Protein AF-W2TKU3-F1 (afdb_monomer)

InterPro domains:
  IPR009075 Acyl-CoA dehydrogenase/oxidase, C-terminal [PF00441] (130-278)
  IPR009100 Acyl-CoA dehydrogenase/oxidase, N-terminal and middle domain superfamily [SSF56645] (3-129)
  IPR013786 Acyl-CoA dehydrogenase/oxidase, N-terminal [PF02771] (9-114)
  IPR036250 Acyl-CoA dehydrogenase-like, C-terminal [SSF47203] (129-281)
  IPR037069 Acyl-CoA dehydrogenase/oxidase, N-terminal domain superfamily [G3DSA:1.10.540.10] (1-116)
  IPR052547 Mitochondrial Isobutyryl-CoA Dehydrogenase [PTHR43831] (128-282)

Nearest PDB structures (foldseek):
  1rx0-assembly1_C  TM=9.820E-01  e=9.006E-23  Homo sapiens
  8i4p-assembly1_A  TM=9.108E-01  e=3.163E-14  Thermobifida fusca YX
  7p9a-assembly1_A  TM=9.257E-01  e=3.963E-13  Geobacter metallireducens GS-15
  7p9x-assembly3_D  TM=9.216E-01  e=4.690E-13  Geobacter metallireducens GS-15
  7w0j-assembly1_D  TM=9.100E-01  e=6.853E-13  Thermobifida fusca YX

Secondary structure (DSSP, 8-state):
----HHHHHHHHHHHHHIIIIITTTHHHHHHHT---HHHHHHHHTTTTTSTTS-GGGT-----HHHHHHHHHHHHHH-HHHHHHHHHHHHHHHHHHHHS-HHHHHHHHHHHHTTSS--------TT--STHHHHHHHHHHHHHHHHHHHHHHHHHHHHHHHHHHHHH-EETTEEGGGSHHHHHHHHHHHHHHHHHHHHHHHHHHHHHTT-TTHHHHHHHHHHHHHHHHHHHHHHHHHHTGGGGGSTTSTHHHHHHHHHGGGTSSS-HHHHHHHHHHHHHTSSSTT--

Radius of gyration: 19.43 Å; Cα contacts (8 Å, |Δi|>4): 426; chains: 1; bounding box: 53×50×58 Å

Solvent-accessible surface area (backbone atoms only — not comparable to full-atom values): 14509 Å² total; per-residue (Å²): 133,81,73,56,72,68,50,49,50,48,32,50,53,29,34,55,46,11,61,67,71,30,37,81,43,36,64,56,30,65,74,66,71,51,78,64,55,73,59,47,27,59,38,12,78,73,41,61,26,17,37,64,19,59,52,95,38,56,21,58,58,40,53,51,51,47,48,27,43,31,30,21,25,27,8,50,14,28,40,63,62,31,51,50,47,48,45,25,29,48,42,49,32,53,38,59,73,71,42,53,69,73,51,26,66,70,45,37,43,41,31,14,37,41,76,39,84,59,75,77,92,75,96,59,100,81,77,90,54,81,65,48,61,61,47,55,59,52,36,38,57,46,18,36,38,51,21,19,26,22,49,10,31,23,50,46,26,47,53,50,35,56,55,46,26,68,68,42,68,58,96,94,37,40,46,56,78,36,70,68,53,48,52,50,52,50,54,38,51,48,43,52,51,54,30,51,50,42,34,50,51,23,22,52,30,51,69,66,66,40,93,57,20,62,51,38,16,33,50,19,25,43,52,15,24,56,40,22,48,52,30,22,51,51,25,23,58,73,49,47,79,54,18,71,36,82,92,31,66,40,43,52,48,41,61,50,42,58,50,51,46,50,49,76,57,29,43,68,53,28,51,50,52,43,53,53,55,52,72,75,44,97,59,89,78,89,116

Organism: Necator americanus (NCBI:txid51031)

Mean predicted aligned error: 3.54 Å

Structure (mmCIF, N/CA/C/O backbone):
data_AF-W2TKU3-F1
#
_entry.id   AF-W2TKU3-F1
#
loop_
_atom_site.group_PDB
_atom_site.id
_atom_site.type_symbol
_atom_site.label_atom_id
_atom_site.label_alt_id
_atom_site.label_comp_id
_atom_site.label_asym_id
_atom_site.label_entity_id
_atom_site.label_seq_id
_atom_site.pdbx_PDB_ins_code
_atom_site.Cartn_x
_atom_site.Cartn_y
_atom_site.Cartn_z
_atom_site.occupancy
_atom_site.B_iso_or_equiv
_atom_site.auth_seq_id
_atom_site.auth_comp_id
_atom_site.auth_asym_id
_atom_site.auth_atom_id
_atom_site.pdbx_PDB_model_num
ATOM 1 N N . MET A 1 1 ? -7.748 14.388 -7.872 1.00 50.78 1 MET A N 1
ATOM 2 C CA . MET A 1 1 ? -8.827 13.960 -6.947 1.00 50.78 1 MET A CA 1
ATOM 3 C C . MET A 1 1 ? -10.065 13.696 -7.780 1.00 50.78 1 MET A C 1
ATOM 5 O O . MET A 1 1 ? -10.350 14.494 -8.659 1.00 50.78 1 MET A O 1
ATOM 9 N N . GLY A 1 2 ? -10.739 12.577 -7.508 1.00 77.88 2 GLY A N 1
ATOM 10 C CA . GLY A 1 2 ? -11.376 11.748 -8.535 1.00 77.88 2 GLY A CA 1
ATOM 11 C C . GLY A 1 2 ? -10.355 10.722 -9.032 1.00 77.88 2 GLY A C 1
ATOM 12 O O . GLY A 1 2 ? -9.221 11.106 -9.312 1.00 77.88 2 GLY A O 1
ATOM 13 N N . LEU A 1 3 ? -10.705 9.437 -8.989 1.00 91.00 3 LEU A N 1
ATOM 14 C CA . LEU A 1 3 ? -10.011 8.403 -9.756 1.00 91.00 3 LEU A CA 1
ATOM 15 C C . LEU A 1 3 ? -10.793 8.252 -11.058 1.00 91.00 3 LEU A C 1
ATOM 17 O O . LEU A 1 3 ? -12.027 8.273 -11.013 1.00 91.00 3 LEU A O 1
ATOM 21 N N . ASP A 1 4 ? -10.087 8.113 -12.172 1.00 94.38 4 ASP A N 1
ATOM 22 C CA . ASP A 1 4 ? -10.720 7.826 -13.453 1.00 94.38 4 ASP A CA 1
ATOM 23 C C . ASP A 1 4 ? -11.387 6.442 -13.416 1.00 94.38 4 ASP A C 1
ATOM 25 O O . ASP A 1 4 ? -11.115 5.617 -12.535 1.00 94.38 4 ASP A O 1
ATOM 29 N N . ALA A 1 5 ? -12.351 6.221 -14.310 1.00 95.50 5 ALA A N 1
ATOM 30 C CA . ALA A 1 5 ? -13.230 5.053 -14.248 1.00 95.50 5 ALA A CA 1
ATOM 31 C C . ALA A 1 5 ? -12.457 3.723 -14.327 1.00 95.50 5 ALA A C 1
ATOM 33 O O . ALA A 1 5 ? -12.784 2.783 -13.603 1.00 95.50 5 ALA A O 1
ATOM 34 N N . ASP A 1 6 ? -11.409 3.682 -15.146 1.00 95.94 6 ASP A N 1
ATOM 35 C CA . ASP A 1 6 ? -10.464 2.571 -15.275 1.00 95.94 6 ASP A CA 1
ATOM 36 C C . ASP A 1 6 ? -9.703 2.309 -13.965 1.00 95.94 6 ASP A C 1
ATOM 38 O O . ASP A 1 6 ? -9.645 1.173 -13.484 1.00 95.94 6 ASP A O 1
ATOM 42 N N . VAL A 1 7 ? -9.215 3.364 -13.304 1.00 97.00 7 VAL A N 1
ATOM 43 C CA . VAL A 1 7 ? -8.522 3.236 -12.013 1.00 97.00 7 VAL A CA 1
ATOM 44 C C . VAL A 1 7 ? -9.476 2.739 -10.914 1.00 97.00 7 VAL A C 1
ATOM 46 O O . VAL A 1 7 ? -9.082 1.969 -10.035 1.00 97.00 7 VAL A O 1
ATOM 49 N N . VAL A 1 8 ? -10.749 3.145 -10.946 1.00 97.56 8 VAL A N 1
ATOM 50 C CA . VAL A 1 8 ? -11.779 2.635 -10.019 1.00 97.56 8 VAL A CA 1
ATOM 51 C C . VAL A 1 8 ? -12.073 1.154 -10.271 1.00 97.56 8 VAL A C 1
ATOM 53 O O . VAL A 1 8 ? -12.268 0.392 -9.320 1.00 97.56 8 VAL A O 1
ATOM 56 N N . GLU A 1 9 ? -12.096 0.724 -11.529 1.00 97.75 9 GLU A N 1
ATOM 57 C CA . GLU A 1 9 ? -12.352 -0.670 -11.884 1.00 97.75 9 GLU A CA 1
ATOM 58 C C . GLU A 1 9 ? -11.224 -1.587 -11.392 1.00 97.75 9 GLU A C 1
ATOM 60 O O . GLU A 1 9 ? -11.495 -2.585 -10.711 1.00 97.75 9 GLU A O 1
ATOM 65 N N . VAL A 1 10 ? -9.961 -1.197 -11.608 1.00 97.38 10 VAL A N 1
ATOM 66 C CA . VAL A 1 10 ? -8.817 -1.963 -11.089 1.00 97.38 10 VAL A CA 1
ATOM 67 C C . VAL A 1 10 ? -8.762 -1.943 -9.561 1.00 97.38 10 VAL A C 1
ATOM 69 O O . VAL A 1 10 ? -8.433 -2.956 -8.940 1.00 97.38 10 VAL A O 1
ATOM 72 N N . GLN A 1 11 ? -9.155 -0.827 -8.929 1.00 98.31 11 GLN A N 1
ATOM 73 C CA . GLN A 1 11 ? -9.283 -0.747 -7.474 1.00 98.31 11 GLN A CA 1
ATOM 74 C C . GLN A 1 11 ? -10.247 -1.815 -6.959 1.00 98.31 11 GLN A C 1
ATOM 76 O O . GLN A 1 11 ? -9.931 -2.549 -6.023 1.00 98.31 11 GLN A O 1
ATOM 81 N N . LYS A 1 12 ? -11.431 -1.913 -7.566 1.00 98.44 12 LYS A N 1
ATOM 82 C CA . LYS A 1 12 ? -12.442 -2.887 -7.159 1.00 98.44 12 LYS A CA 1
ATOM 83 C C . LYS A 1 12 ? -11.932 -4.316 -7.339 1.00 98.44 12 LYS A C 1
ATOM 85 O O . LYS A 1 12 ? -12.030 -5.108 -6.406 1.00 98.44 12 LYS A O 1
ATOM 90 N N . MET A 1 13 ? -11.326 -4.612 -8.488 1.00 98.56 13 MET A N 1
ATOM 91 C CA . MET A 1 13 ? -10.756 -5.928 -8.783 1.00 98.56 13 MET A CA 1
ATOM 92 C C . MET A 1 13 ? -9.696 -6.342 -7.752 1.00 98.56 13 MET A C 1
ATOM 94 O O . MET A 1 13 ? -9.760 -7.443 -7.201 1.00 98.56 13 MET A O 1
ATOM 98 N N . ALA A 1 14 ? -8.758 -5.445 -7.434 1.00 98.81 14 ALA A N 1
ATOM 99 C CA . ALA A 1 14 ? -7.722 -5.703 -6.439 1.00 98.81 14 ALA A CA 1
ATOM 100 C C . ALA A 1 14 ? -8.301 -5.854 -5.021 1.00 98.81 14 ALA A C 1
ATOM 102 O O . ALA A 1 14 ? -7.835 -6.703 -4.259 1.00 98.81 14 ALA A O 1
ATOM 103 N N . ASN A 1 15 ? -9.335 -5.082 -4.663 1.00 98.81 15 ASN A N 1
ATOM 104 C CA . ASN A 1 15 ? -10.009 -5.215 -3.368 1.00 98.81 15 ASN A CA 1
ATOM 105 C C . ASN A 1 15 ? -10.714 -6.568 -3.236 1.00 98.81 15 ASN A C 1
ATOM 107 O O . ASN A 1 15 ? -10.513 -7.261 -2.237 1.00 98.81 15 ASN A O 1
ATOM 111 N N . ASP A 1 16 ? -11.487 -6.963 -4.248 1.00 98.75 16 ASP A N 1
ATOM 112 C CA . ASP A 1 16 ? -12.212 -8.234 -4.263 1.00 98.75 16 ASP A CA 1
ATOM 113 C C . ASP A 1 16 ? -11.233 -9.414 -4.136 1.00 98.75 16 ASP A C 1
ATOM 115 O O . ASP A 1 16 ? -11.439 -10.312 -3.311 1.00 98.75 16 ASP A O 1
ATOM 119 N N . PHE A 1 17 ? -10.114 -9.370 -4.869 1.00 98.88 17 PHE A N 1
ATOM 120 C CA . PHE A 1 17 ? -9.041 -10.358 -4.749 1.00 98.88 17 PHE A CA 1
ATOM 121 C C . PHE A 1 17 ? -8.428 -10.377 -3.342 1.00 98.88 17 PHE A C 1
ATOM 123 O O . PHE A 1 17 ? -8.350 -11.433 -2.710 1.00 98.88 17 PHE A O 1
ATOM 130 N N . ALA A 1 18 ? -8.048 -9.216 -2.803 1.00 98.81 18 ALA A N 1
ATOM 131 C CA . ALA A 1 18 ? -7.434 -9.112 -1.482 1.00 98.81 18 ALA A CA 1
ATOM 132 C C . ALA A 1 18 ? -8.353 -9.650 -0.374 1.00 98.81 18 ALA A C 1
ATOM 134 O O . ALA A 1 18 ? -7.906 -10.373 0.519 1.00 98.81 18 ALA A O 1
ATOM 135 N N . ARG A 1 19 ? -9.650 -9.332 -0.437 1.00 98.62 19 ARG A N 1
ATOM 136 C CA . ARG A 1 19 ? -10.658 -9.779 0.535 1.00 98.62 19 ARG A CA 1
ATOM 137 C C . ARG A 1 19 ? -10.914 -11.279 0.469 1.00 98.62 19 ARG A C 1
ATOM 139 O O . ARG A 1 19 ? -11.154 -11.883 1.513 1.00 98.62 19 ARG A O 1
ATOM 146 N N . LYS A 1 20 ? -10.886 -11.862 -0.729 1.00 98.56 20 LYS A N 1
ATOM 147 C CA . LYS A 1 20 ? -11.229 -13.269 -0.951 1.00 98.56 20 LYS A CA 1
ATOM 148 C C . LYS A 1 20 ? -10.034 -14.207 -0.789 1.00 98.56 20 LYS A C 1
ATOM 150 O O . LYS A 1 20 ? -10.169 -15.250 -0.160 1.00 98.56 20 LYS A O 1
ATOM 155 N N . GLU A 1 21 ? -8.880 -13.838 -1.336 1.00 98.62 21 GLU A N 1
ATOM 156 C CA . GLU A 1 21 ? -7.743 -14.750 -1.498 1.00 98.62 21 GLU A CA 1
ATOM 157 C C . GLU A 1 21 ? -6.600 -14.471 -0.510 1.00 98.62 21 GLU A C 1
ATOM 159 O O . GLU A 1 21 ? -5.869 -15.392 -0.146 1.00 98.62 21 GLU A O 1
ATOM 164 N N . MET A 1 22 ? -6.453 -13.230 -0.026 1.00 98.75 22 MET A N 1
ATOM 165 C CA . MET A 1 22 ? -5.344 -12.844 0.862 1.00 98.75 22 MET A CA 1
ATOM 166 C C . MET A 1 22 ? -5.774 -12.730 2.329 1.00 98.75 22 MET A C 1
ATOM 168 O O . MET A 1 22 ? -5.232 -13.424 3.189 1.00 98.75 22 MET A O 1
ATOM 172 N N . TYR A 1 23 ? -6.776 -11.896 2.624 1.00 98.62 23 TYR A N 1
ATOM 173 C CA . TYR A 1 23 ? -7.206 -11.580 3.993 1.00 98.62 23 TYR A CA 1
ATOM 174 C C . TYR A 1 23 ? -7.528 -12.815 4.853 1.00 98.62 23 TYR A C 1
ATOM 176 O O . TYR A 1 23 ? -7.059 -12.872 5.992 1.00 98.62 23 TYR A O 1
ATOM 184 N N . PRO A 1 24 ? -8.259 -13.838 4.355 1.00 98.44 24 PRO A N 1
ATOM 185 C CA . PRO A 1 24 ? -8.582 -15.016 5.163 1.00 98.44 24 PRO A CA 1
ATOM 186 C C . PRO A 1 24 ? -7.356 -15.863 5.531 1.00 98.44 24 PRO A C 1
ATOM 188 O O . PRO A 1 24 ? -7.394 -16.605 6.510 1.00 98.44 24 PRO A O 1
ATOM 191 N N . ASN A 1 25 ? -6.272 -15.752 4.760 1.00 98.44 25 ASN A N 1
ATOM 192 C CA . ASN A 1 25 ? -5.072 -16.572 4.906 1.00 98.44 25 ASN A CA 1
ATOM 193 C C . ASN A 1 25 ? -3.914 -15.837 5.599 1.00 98.44 25 ASN A C 1
ATOM 195 O O . ASN A 1 25 ? -3.000 -16.487 6.104 1.00 98.44 25 ASN A O 1
ATOM 199 N N . MET A 1 26 ? -3.971 -14.502 5.673 1.00 98.56 26 MET A N 1
ATOM 200 C CA . MET A 1 26 ? -2.913 -13.627 6.189 1.00 98.56 26 MET A CA 1
ATOM 201 C C . MET A 1 26 ? -2.314 -14.102 7.528 1.00 98.56 26 MET A C 1
ATOM 203 O O . MET A 1 26 ? -1.094 -14.198 7.661 1.00 98.56 26 MET A O 1
ATOM 207 N N . ALA A 1 27 ? -3.160 -14.444 8.506 1.00 98.25 27 ALA A N 1
ATOM 208 C CA . ALA A 1 27 ? -2.709 -14.879 9.831 1.00 98.25 27 ALA A CA 1
ATOM 209 C C . ALA A 1 27 ? -2.024 -16.256 9.811 1.00 98.25 27 ALA A C 1
ATOM 211 O O . ALA A 1 27 ? -1.090 -16.502 10.578 1.00 98.25 27 ALA A O 1
ATOM 212 N N . LYS A 1 28 ? -2.479 -17.161 8.933 1.00 98.50 28 LYS A N 1
ATOM 213 C CA . LYS A 1 28 ? -1.856 -18.474 8.745 1.00 98.50 28 LYS A CA 1
ATOM 214 C C . LYS A 1 28 ? -0.480 -18.314 8.106 1.00 98.50 28 LYS A C 1
ATOM 216 O O . LYS A 1 28 ? 0.481 -18.887 8.606 1.00 98.50 28 LYS A O 1
ATOM 221 N N . TRP A 1 29 ? -0.384 -17.506 7.050 1.00 98.69 29 TRP A N 1
ATOM 222 C CA . TRP A 1 29 ? 0.879 -17.268 6.353 1.00 98.69 29 TRP A CA 1
ATOM 223 C C . TRP A 1 29 ? 1.938 -16.635 7.251 1.00 98.69 29 TRP A C 1
ATOM 225 O O . TRP A 1 29 ? 3.074 -17.088 7.238 1.00 98.69 29 TRP A O 1
ATOM 235 N N . ASP A 1 30 ? 1.554 -15.664 8.083 1.00 98.62 30 ASP A N 1
ATOM 236 C CA . ASP A 1 30 ? 2.440 -15.068 9.094 1.00 98.62 30 ASP A CA 1
ATOM 237 C C . ASP A 1 30 ? 2.959 -16.098 10.095 1.00 98.62 30 ASP A C 1
ATOM 239 O O . ASP A 1 30 ? 4.147 -16.140 10.392 1.00 98.62 30 ASP A O 1
ATOM 243 N N . LYS A 1 31 ? 2.066 -16.943 10.618 1.00 98.31 31 LYS A N 1
ATOM 244 C CA . LYS A 1 31 ? 2.418 -17.934 11.638 1.00 98.31 31 LYS A CA 1
ATOM 245 C C . LYS A 1 31 ? 3.326 -19.038 11.098 1.00 98.31 31 LYS A C 1
ATOM 247 O O . LYS A 1 31 ? 4.172 -19.536 11.834 1.00 98.31 31 LYS A O 1
ATOM 252 N N . GLU A 1 32 ? 3.082 -19.466 9.867 1.00 98.56 32 GLU A N 1
ATOM 253 C CA . GLU A 1 32 ? 3.789 -20.579 9.228 1.00 98.56 32 GLU A CA 1
ATOM 254 C C . GLU A 1 32 ? 4.980 -20.116 8.380 1.00 98.56 32 GLU A C 1
ATOM 256 O O . GLU A 1 32 ? 5.642 -20.956 7.778 1.00 98.56 32 GLU A O 1
ATOM 261 N N . GLU A 1 33 ? 5.224 -18.802 8.297 1.00 98.50 33 GLU A N 1
ATOM 262 C CA . GLU A 1 33 ? 6.199 -18.188 7.382 1.00 98.50 33 GLU A CA 1
ATOM 263 C C . GLU A 1 33 ? 6.015 -18.691 5.936 1.00 98.50 33 GLU A C 1
ATOM 265 O O . GLU A 1 33 ? 6.960 -18.908 5.176 1.00 98.50 33 GLU A O 1
ATOM 270 N N . HIS A 1 34 ? 4.755 -18.916 5.559 1.00 98.56 34 HIS A N 1
ATOM 271 C CA . HIS A 1 34 ? 4.398 -19.519 4.287 1.00 98.56 34 HIS A CA 1
ATOM 272 C C . HIS A 1 34 ? 4.458 -18.484 3.170 1.00 98.56 34 HIS A C 1
ATOM 274 O O . HIS A 1 34 ? 3.823 -17.432 3.245 1.00 98.56 34 HIS A O 1
ATOM 280 N N . PHE A 1 35 ? 5.166 -18.822 2.096 1.00 98.44 35 PHE A N 1
ATOM 281 C CA . PHE A 1 35 ? 5.272 -17.992 0.906 1.00 98.44 35 PHE A CA 1
ATOM 282 C C . PHE A 1 35 ? 4.193 -18.382 -0.128 1.00 98.44 35 PHE A C 1
ATOM 284 O O . PHE A 1 35 ? 4.306 -19.449 -0.739 1.00 98.44 35 PHE A O 1
ATOM 291 N N . PRO A 1 36 ? 3.138 -17.564 -0.332 1.00 98.38 36 PRO A N 1
ATOM 292 C CA . PRO A 1 36 ? 1.900 -17.989 -0.996 1.00 98.38 36 PRO A CA 1
ATOM 293 C C . PRO A 1 36 ? 1.978 -17.889 -2.531 1.00 98.38 36 PRO A C 1
ATOM 295 O O . PRO A 1 36 ? 1.309 -17.067 -3.162 1.00 98.38 36 PRO A O 1
ATOM 298 N N . VAL A 1 37 ? 2.833 -18.710 -3.148 1.00 98.31 37 VAL A N 1
ATOM 299 C CA . VAL A 1 37 ? 3.092 -18.696 -4.604 1.00 98.31 37 VAL A CA 1
ATOM 300 C C . VAL A 1 37 ? 1.832 -18.978 -5.427 1.00 98.31 37 VAL A C 1
ATOM 302 O O . VAL A 1 37 ? 1.622 -18.363 -6.469 1.00 98.31 37 VAL A O 1
ATOM 305 N N . ASP A 1 38 ? 0.973 -19.878 -4.960 1.00 98.12 38 ASP A N 1
ATOM 306 C CA . ASP A 1 38 ? -0.304 -20.214 -5.596 1.00 98.12 38 ASP A CA 1
ATOM 307 C C . ASP A 1 38 ? -1.262 -19.013 -5.649 1.00 98.12 38 ASP A C 1
ATOM 309 O O . ASP A 1 38 ? -1.924 -18.783 -6.662 1.00 98.12 38 ASP A O 1
ATOM 313 N N . VAL A 1 39 ? -1.312 -18.210 -4.583 1.00 98.62 39 VAL A N 1
ATOM 314 C CA . VAL A 1 39 ? -2.117 -16.983 -4.557 1.00 98.62 39 VAL A CA 1
ATOM 315 C C . VAL A 1 39 ? -1.506 -15.919 -5.456 1.00 98.62 39 VAL A C 1
ATOM 317 O O . VAL A 1 39 ? -2.237 -15.278 -6.205 1.00 98.62 39 VAL A O 1
ATOM 320 N N . MET A 1 40 ? -0.181 -15.761 -5.452 1.00 98.62 40 MET A N 1
ATOM 321 C CA . MET A 1 40 ? 0.481 -14.798 -6.339 1.00 98.62 40 MET A CA 1
ATOM 322 C C . MET A 1 40 ? 0.274 -15.140 -7.816 1.00 98.62 40 MET A C 1
ATOM 324 O O . MET A 1 40 ? -0.033 -14.246 -8.593 1.00 98.62 40 MET A O 1
ATOM 328 N N . ARG A 1 41 ? 0.307 -16.417 -8.211 1.00 98.56 41 ARG A N 1
ATOM 329 C CA . ARG A 1 41 ? -0.024 -16.828 -9.590 1.00 98.56 41 ARG A CA 1
ATOM 330 C C . ARG A 1 41 ? -1.444 -16.450 -9.997 1.00 98.56 41 ARG A C 1
ATOM 332 O O . ARG A 1 41 ? -1.636 -15.895 -11.072 1.00 98.56 41 ARG A O 1
ATOM 339 N N . ARG A 1 42 ? -2.421 -16.629 -9.102 1.00 98.50 42 ARG A N 1
ATOM 340 C CA . ARG A 1 42 ? -3.798 -16.151 -9.328 1.00 98.50 42 ARG A CA 1
ATOM 341 C C . ARG A 1 42 ? -3.893 -14.624 -9.393 1.00 98.50 42 ARG A C 1
ATOM 343 O O . ARG A 1 42 ? -4.727 -14.100 -10.117 1.00 98.50 42 ARG A O 1
ATOM 350 N N . ALA A 1 43 ? -3.029 -13.898 -8.684 1.00 98.25 43 ALA A N 1
ATOM 351 C CA . ALA A 1 43 ? -2.896 -12.452 -8.866 1.00 98.25 43 ALA A CA 1
ATOM 352 C C . ALA A 1 43 ? -2.286 -12.102 -10.241 1.00 98.25 43 ALA A C 1
ATOM 354 O O . ALA A 1 43 ? -2.680 -11.114 -10.855 1.00 98.25 43 ALA A O 1
ATOM 355 N N . GLY A 1 44 ? -1.363 -12.925 -10.748 1.00 97.88 44 GLY A N 1
ATOM 356 C CA . GLY A 1 44 ? -0.805 -12.826 -12.100 1.00 97.88 44 GLY A CA 1
ATOM 357 C C . GLY A 1 44 ? -1.857 -12.991 -13.199 1.00 97.88 44 GLY A C 1
ATOM 358 O O . GLY A 1 44 ? -1.837 -12.238 -14.166 1.00 97.88 44 GLY A O 1
ATOM 359 N N . GLU A 1 45 ? -2.840 -13.880 -13.014 1.00 97.19 45 GLU A N 1
ATOM 360 C CA . GLU A 1 45 ? -4.000 -14.026 -13.919 1.00 97.19 45 GLU A CA 1
ATOM 361 C C . GLU A 1 45 ? -4.845 -12.740 -14.030 1.00 97.19 45 GLU A C 1
ATOM 363 O O . GLU A 1 45 ? -5.543 -12.544 -15.022 1.00 97.19 45 GLU A O 1
ATOM 368 N N . LEU A 1 46 ? -4.762 -11.850 -13.032 1.00 97.56 46 LEU A N 1
ATOM 369 C CA . LEU A 1 46 ? -5.405 -10.530 -13.016 1.00 97.56 46 LEU A CA 1
ATOM 370 C C . LEU A 1 46 ? -4.480 -9.399 -13.505 1.00 97.56 46 LEU A C 1
ATOM 372 O O . LEU A 1 46 ? -4.860 -8.232 -13.451 1.00 97.56 46 LEU A O 1
ATOM 376 N N . GLY A 1 47 ? -3.258 -9.721 -13.942 1.00 97.25 47 GLY A N 1
ATOM 377 C CA . GLY A 1 47 ? -2.265 -8.748 -14.405 1.00 97.25 47 GLY A CA 1
ATOM 378 C C . GLY A 1 47 ? -1.388 -8.138 -13.303 1.00 97.25 47 GLY A C 1
ATOM 379 O O . GLY A 1 47 ? -0.632 -7.200 -13.552 1.00 97.25 47 GLY A O 1
ATOM 380 N N . PHE A 1 48 ? -1.428 -8.648 -12.068 1.00 98.44 48 PHE A N 1
ATOM 381 C CA . PHE A 1 48 ? -0.696 -8.032 -10.949 1.00 98.44 48 PHE A CA 1
ATOM 382 C C . PHE A 1 48 ? 0.792 -8.429 -10.850 1.00 98.44 48 PHE A C 1
ATOM 384 O O . PHE A 1 48 ? 1.479 -7.983 -9.928 1.00 98.44 48 PHE A O 1
ATOM 391 N N . GLY A 1 49 ? 1.314 -9.247 -11.774 1.00 97.69 49 GLY A N 1
ATOM 392 C CA . GLY A 1 49 ? 2.730 -9.657 -11.795 1.00 97.69 49 GLY A CA 1
ATOM 393 C C . GLY A 1 49 ? 3.670 -8.708 -12.538 1.00 97.69 49 GLY A C 1
ATOM 394 O O . GLY A 1 49 ? 4.848 -8.628 -12.204 1.00 97.69 49 GLY A O 1
ATOM 395 N N . ALA A 1 50 ? 3.158 -7.936 -13.497 1.00 97.88 50 ALA A N 1
ATOM 396 C CA . ALA A 1 50 ? 3.946 -6.978 -14.275 1.00 97.88 50 ALA A CA 1
ATOM 397 C C . ALA A 1 50 ? 3.110 -5.736 -14.629 1.00 97.88 50 ALA A C 1
ATOM 399 O O . ALA A 1 50 ? 2.951 -5.369 -15.794 1.00 97.88 50 ALA A O 1
ATOM 400 N N . ILE A 1 51 ? 2.573 -5.089 -13.592 1.00 98.31 51 ILE A N 1
ATOM 401 C CA . ILE A 1 51 ? 1.559 -4.025 -13.661 1.00 98.31 51 ILE A CA 1
ATOM 402 C C . ILE A 1 51 ? 1.977 -2.901 -14.617 1.00 98.31 51 ILE A C 1
ATOM 404 O O . ILE A 1 51 ? 1.214 -2.514 -15.492 1.00 98.31 51 ILE A O 1
ATOM 408 N N . TYR A 1 52 ? 3.196 -2.390 -14.455 1.00 97.06 52 TYR A N 1
ATOM 409 C CA . TYR A 1 52 ? 3.709 -1.220 -15.178 1.00 97.06 52 TYR A CA 1
ATOM 410 C C . TYR A 1 52 ? 4.887 -1.561 -16.107 1.00 97.06 52 TYR A C 1
ATOM 412 O O . TYR A 1 52 ? 5.703 -0.697 -16.427 1.00 97.06 52 TYR A O 1
ATOM 420 N N . CYS A 1 53 ? 5.011 -2.831 -16.508 1.00 97.81 53 CYS A N 1
ATOM 421 C CA . CYS A 1 53 ? 5.877 -3.225 -17.626 1.00 97.81 53 CYS A CA 1
ATOM 422 C C . CYS A 1 53 ? 5.119 -3.055 -18.949 1.00 97.81 53 CYS A C 1
ATOM 424 O O . CYS A 1 53 ? 3.888 -3.122 -18.968 1.00 97.81 53 CYS A O 1
ATOM 426 N N . LYS A 1 54 ? 5.845 -2.870 -20.051 1.00 96.44 54 LYS A N 1
ATOM 427 C CA . LYS A 1 54 ? 5.286 -2.740 -21.402 1.00 96.44 54 LYS A CA 1
ATOM 428 C C . LYS A 1 54 ? 4.542 -4.003 -21.836 1.00 96.44 54 LYS A C 1
ATOM 430 O O . LYS A 1 54 ? 4.904 -5.122 -21.467 1.00 96.44 54 LYS A O 1
ATOM 435 N N . GLU A 1 55 ? 3.529 -3.809 -22.674 1.00 97.00 55 GLU A N 1
ATOM 436 C CA . GLU A 1 55 ? 2.670 -4.890 -23.172 1.00 97.00 55 GLU A CA 1
ATOM 437 C C . GLU A 1 55 ? 3.403 -5.868 -24.101 1.00 97.00 55 GLU A C 1
ATOM 439 O O . GLU A 1 55 ? 3.044 -7.043 -24.140 1.00 97.00 55 GLU A O 1
ATOM 444 N N . ASP A 1 56 ? 4.468 -5.415 -24.779 1.00 94.69 56 ASP A N 1
ATOM 445 C CA . ASP A 1 56 ? 5.229 -6.163 -25.796 1.00 94.69 56 ASP A CA 1
ATOM 446 C C . ASP A 1 56 ? 5.605 -7.599 -25.373 1.00 94.69 56 ASP A C 1
ATOM 448 O O . ASP A 1 56 ? 5.684 -8.494 -26.213 1.00 94.69 56 ASP A O 1
ATOM 452 N N . TYR A 1 57 ? 5.822 -7.825 -24.071 1.00 93.56 57 TYR A N 1
ATOM 453 C CA . TYR A 1 57 ? 6.252 -9.109 -23.507 1.00 93.56 57 TYR A CA 1
ATOM 454 C C . TYR A 1 57 ? 5.371 -9.594 -22.343 1.00 93.56 57 TYR A C 1
ATOM 456 O O . TYR A 1 57 ? 5.827 -10.371 -21.504 1.00 93.56 57 TYR A O 1
ATOM 464 N N . GLY A 1 58 ? 4.112 -9.151 -22.277 1.00 91.56 58 GLY A N 1
ATOM 465 C CA . GLY A 1 58 ? 3.135 -9.610 -21.278 1.00 91.56 58 GLY A CA 1
ATOM 466 C C . GLY A 1 58 ? 3.007 -8.737 -20.026 1.00 91.56 58 GLY A C 1
ATOM 467 O O . GLY A 1 58 ? 2.355 -9.148 -19.068 1.00 91.56 58 GLY A O 1
ATOM 468 N N . GLY A 1 59 ? 3.605 -7.542 -20.010 1.00 95.69 59 GLY A N 1
ATOM 469 C CA . GLY A 1 59 ? 3.255 -6.511 -19.033 1.00 95.69 59 GLY A CA 1
ATOM 470 C C . GLY A 1 59 ? 1.850 -5.948 -19.268 1.00 95.69 59 GLY A C 1
ATOM 471 O O . GLY A 1 59 ? 1.235 -6.203 -20.300 1.00 95.69 59 GLY A O 1
ATOM 472 N N . CYS A 1 60 ? 1.330 -5.183 -18.307 1.00 96.88 60 CYS A N 1
ATOM 473 C CA . CYS A 1 60 ? -0.017 -4.602 -18.406 1.00 96.88 60 CYS A CA 1
ATOM 474 C C . CYS A 1 60 ? -0.040 -3.136 -18.864 1.00 96.88 60 CYS A C 1
ATOM 476 O O . CYS A 1 60 ? -1.122 -2.585 -19.032 1.00 96.88 60 CYS A O 1
ATOM 478 N N . GLY A 1 61 ? 1.116 -2.477 -19.003 1.00 96.50 61 GLY A N 1
ATOM 479 C CA . GLY A 1 61 ? 1.196 -1.083 -19.455 1.00 96.50 61 GLY A CA 1
ATOM 480 C C . GLY A 1 61 ? 0.505 -0.064 -18.540 1.00 96.50 61 GLY A C 1
ATOM 481 O O . GLY A 1 61 ? 0.284 1.073 -18.954 1.00 96.50 61 GLY A O 1
ATOM 482 N N . LEU A 1 62 ? 0.151 -0.442 -17.306 1.00 97.50 62 LEU A N 1
ATOM 483 C CA . LEU A 1 62 ? -0.603 0.417 -16.398 1.00 97.50 62 LEU A CA 1
ATOM 484 C C . LEU A 1 62 ? 0.291 1.481 -15.756 1.00 97.50 62 LEU A C 1
ATOM 486 O O . LEU A 1 62 ? 1.492 1.295 -15.558 1.00 97.50 62 LEU A O 1
ATOM 490 N N . SER A 1 63 ? -0.323 2.602 -15.385 1.00 97.62 63 SER A N 1
ATOM 491 C CA . SER A 1 63 ? 0.391 3.737 -14.798 1.00 97.62 63 SER A CA 1
ATOM 492 C C . SER A 1 63 ? 0.830 3.498 -13.345 1.00 97.62 63 SER A C 1
ATOM 494 O O . SER A 1 63 ? 0.389 2.562 -12.663 1.00 97.62 63 SER A O 1
ATOM 496 N N . ARG A 1 64 ? 1.671 4.387 -12.811 1.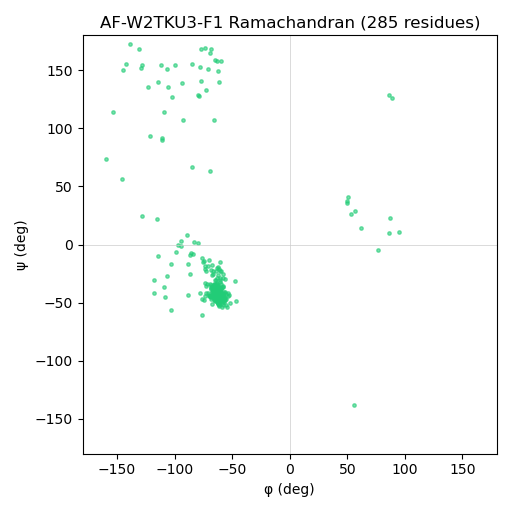00 97.75 64 ARG A N 1
ATOM 497 C CA . ARG A 1 64 ? 2.069 4.371 -11.395 1.00 97.75 64 ARG A CA 1
ATOM 498 C C . ARG A 1 64 ? 0.884 4.609 -10.468 1.00 97.75 64 ARG A C 1
ATOM 500 O O . ARG A 1 64 ? 0.844 4.006 -9.394 1.00 97.75 64 ARG A O 1
ATOM 507 N N . LEU A 1 65 ? -0.100 5.412 -10.881 1.00 98.00 65 LEU A N 1
ATOM 508 C CA . LEU A 1 65 ? -1.347 5.570 -10.124 1.00 98.00 65 LEU A CA 1
ATOM 509 C C . LEU A 1 65 ? -2.123 4.247 -10.018 1.00 98.00 65 LEU A C 1
ATOM 511 O O . LEU A 1 65 ? -2.576 3.899 -8.924 1.00 98.00 65 LEU A O 1
ATOM 515 N N . HIS A 1 66 ? -2.243 3.492 -11.116 1.00 98.50 66 HIS A N 1
ATOM 516 C CA . HIS A 1 66 ? -2.881 2.172 -11.101 1.00 98.50 66 HIS A CA 1
ATOM 517 C C . HIS A 1 66 ? -2.170 1.234 -10.122 1.00 98.50 66 HIS A C 1
ATOM 519 O O . HIS A 1 66 ? -2.814 0.634 -9.262 1.00 98.50 66 HIS A O 1
ATOM 525 N N . ALA A 1 67 ? -0.837 1.167 -10.195 1.00 98.56 67 ALA A N 1
ATOM 526 C CA . ALA A 1 67 ? -0.030 0.349 -9.294 1.00 98.56 67 ALA A CA 1
ATOM 527 C C . ALA A 1 67 ? -0.233 0.727 -7.818 1.00 98.56 67 ALA A C 1
ATOM 529 O O . ALA A 1 67 ? -0.494 -0.145 -6.990 1.00 98.56 67 ALA A O 1
ATOM 530 N N . ALA A 1 68 ? -0.180 2.020 -7.484 1.00 98.62 68 ALA A N 1
ATOM 531 C CA . ALA A 1 68 ? -0.414 2.501 -6.124 1.00 98.62 68 ALA A CA 1
ATOM 532 C C . ALA A 1 68 ? -1.804 2.110 -5.602 1.00 98.62 68 ALA A C 1
ATOM 534 O O . ALA A 1 68 ? -1.940 1.636 -4.474 1.00 98.62 68 ALA A O 1
ATOM 535 N N . VAL A 1 69 ? -2.839 2.245 -6.433 1.00 98.62 69 VAL A N 1
ATOM 536 C CA . VAL A 1 69 ? -4.205 1.854 -6.070 1.00 98.62 69 VAL A CA 1
ATOM 537 C C . VAL A 1 69 ? -4.322 0.339 -5.880 1.00 98.62 69 VAL A C 1
ATOM 539 O O . VAL A 1 69 ? -4.910 -0.085 -4.884 1.00 98.62 69 VAL A O 1
ATOM 542 N N . ILE A 1 70 ? -3.720 -0.472 -6.755 1.00 98.88 70 ILE A N 1
ATOM 543 C CA . ILE A 1 70 ? -3.668 -1.936 -6.609 1.00 98.88 70 ILE A CA 1
ATOM 544 C C . ILE A 1 70 ? -2.994 -2.311 -5.284 1.00 98.88 70 ILE A C 1
ATOM 546 O O . ILE A 1 70 ? -3.593 -3.028 -4.484 1.00 98.88 70 ILE A O 1
ATOM 550 N N . TYR A 1 71 ? -1.796 -1.791 -4.997 1.00 98.88 71 TYR A N 1
ATOM 551 C CA . TYR A 1 71 ? -1.068 -2.117 -3.765 1.00 98.88 71 TYR A CA 1
ATOM 552 C C . TYR A 1 71 ? -1.777 -1.630 -2.502 1.00 98.88 71 TYR A C 1
ATOM 554 O O . TYR A 1 71 ? -1.771 -2.339 -1.495 1.00 98.88 71 TYR A O 1
ATOM 562 N N . GLU A 1 72 ? -2.445 -0.473 -2.554 1.00 98.88 72 GLU A N 1
ATOM 563 C CA . GLU A 1 72 ? -3.317 -0.015 -1.470 1.00 98.88 72 GLU A CA 1
ATOM 564 C C . GLU A 1 72 ? -4.416 -1.050 -1.173 1.00 98.88 72 GLU A C 1
ATOM 566 O O . GLU A 1 72 ? -4.692 -1.332 -0.008 1.00 98.88 72 GLU A O 1
ATOM 571 N N . GLN A 1 73 ? -5.017 -1.666 -2.197 1.00 98.88 73 GLN A N 1
ATOM 572 C CA . GLN A 1 73 ? -6.045 -2.692 -1.992 1.00 98.88 73 GLN A CA 1
ATOM 573 C C . GLN A 1 73 ? -5.474 -4.059 -1.594 1.00 98.88 73 GLN A C 1
ATOM 575 O O . GLN A 1 73 ? -6.003 -4.686 -0.679 1.00 98.88 73 GLN A O 1
ATOM 580 N N . LEU A 1 74 ? -4.383 -4.523 -2.207 1.00 98.94 74 LEU A N 1
ATOM 581 C CA . LEU A 1 74 ? -3.751 -5.801 -1.847 1.00 98.94 74 LEU A CA 1
ATOM 582 C C . LEU A 1 74 ? -3.264 -5.805 -0.391 1.00 98.94 74 LEU A C 1
ATOM 584 O O . LEU A 1 74 ? -3.410 -6.805 0.317 1.00 98.94 74 LEU A O 1
ATOM 588 N N . ALA A 1 75 ? -2.764 -4.666 0.094 1.00 98.88 75 ALA A N 1
ATOM 589 C CA . ALA A 1 75 ? -2.303 -4.512 1.469 1.00 98.88 75 ALA A CA 1
ATOM 590 C C . ALA A 1 75 ? -3.436 -4.509 2.511 1.00 98.88 75 ALA A C 1
ATOM 592 O O . ALA A 1 75 ? -3.178 -4.797 3.6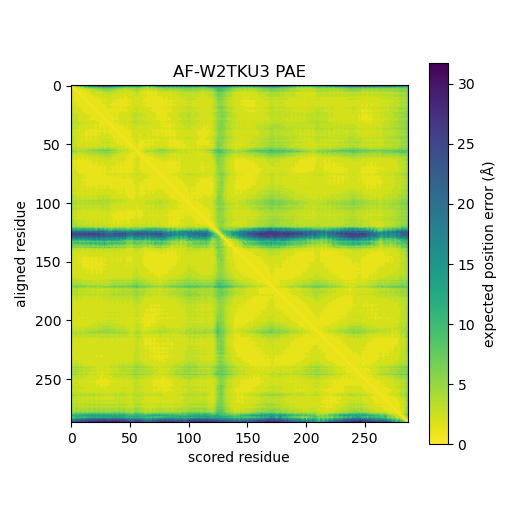79 1.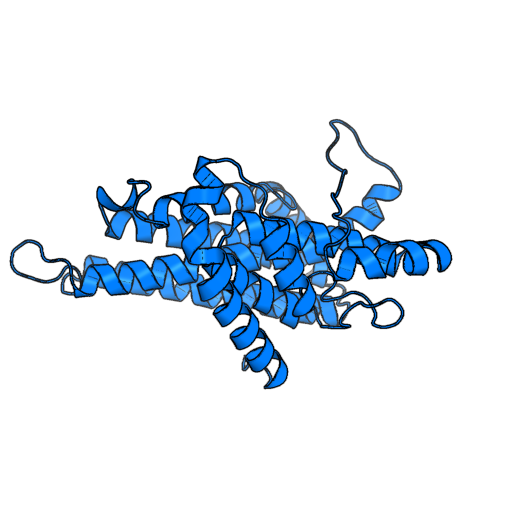00 98.88 75 ALA A O 1
ATOM 593 N N . ILE A 1 76 ? -4.695 -4.271 2.114 1.00 98.69 76 ILE A N 1
ATOM 594 C CA . ILE A 1 76 ? -5.858 -4.570 2.970 1.00 98.69 76 ILE A CA 1
ATOM 595 C C . ILE A 1 76 ? -5.934 -6.077 3.241 1.00 98.69 76 ILE A C 1
ATOM 597 O O . ILE A 1 76 ? -6.346 -6.481 4.324 1.00 98.69 76 ILE A O 1
ATOM 601 N N . GLY A 1 77 ? -5.543 -6.911 2.276 1.00 98.56 77 GLY A N 1
ATOM 602 C CA . GLY A 1 77 ? -5.524 -8.364 2.407 1.00 98.56 77 GLY A CA 1
ATOM 603 C C . GLY A 1 77 ? -4.348 -8.867 3.236 1.00 98.56 77 GLY A C 1
ATOM 604 O O . GLY A 1 77 ? -4.553 -9.489 4.272 1.00 98.56 77 GLY A O 1
ATOM 605 N N . CYS A 1 78 ? -3.125 -8.597 2.781 1.00 98.88 78 CYS A N 1
ATOM 606 C CA . CYS A 1 78 ? -1.889 -8.956 3.477 1.00 98.88 78 CYS A CA 1
ATOM 607 C C . CYS A 1 78 ? -0.775 -7.988 3.067 1.00 98.88 78 CYS A C 1
ATOM 609 O O . CYS A 1 78 ? -0.352 -7.985 1.909 1.00 98.88 78 CYS A O 1
ATOM 611 N N . VAL A 1 79 ? -0.290 -7.180 4.013 1.00 98.88 79 VAL A N 1
ATOM 612 C CA . VAL A 1 79 ? 0.749 -6.171 3.754 1.00 98.88 79 VAL A CA 1
ATOM 613 C C . VAL A 1 79 ? 2.049 -6.827 3.312 1.00 98.88 79 VAL A C 1
ATOM 615 O O . VAL A 1 79 ? 2.604 -6.425 2.296 1.00 98.88 79 VAL A O 1
ATOM 618 N N . SER A 1 80 ? 2.507 -7.853 4.035 1.00 98.81 80 SER A N 1
ATOM 619 C CA . SER A 1 80 ? 3.758 -8.554 3.723 1.00 98.81 80 SER A CA 1
ATOM 620 C C . SER A 1 80 ? 3.775 -9.115 2.292 1.00 98.81 80 SER A C 1
ATOM 622 O O . SER A 1 80 ? 4.702 -8.859 1.523 1.00 98.81 80 SER A O 1
ATOM 624 N N . THR A 1 81 ? 2.700 -9.796 1.878 1.00 98.81 81 THR A N 1
ATOM 625 C CA . THR A 1 81 ? 2.583 -10.337 0.515 1.00 98.81 81 THR A CA 1
ATOM 626 C C . THR A 1 81 ? 2.487 -9.229 -0.537 1.00 98.81 81 THR A C 1
ATOM 628 O O . THR A 1 81 ? 3.160 -9.313 -1.561 1.00 98.81 81 THR A O 1
ATOM 631 N N . ALA A 1 82 ? 1.709 -8.168 -0.288 1.00 98.81 82 ALA A N 1
ATOM 632 C CA . ALA A 1 82 ? 1.611 -7.029 -1.205 1.00 98.81 82 ALA A CA 1
ATOM 633 C C . ALA A 1 82 ? 2.961 -6.305 -1.381 1.00 98.81 82 ALA A C 1
ATOM 635 O O . ALA A 1 82 ? 3.338 -5.961 -2.502 1.00 98.81 82 ALA A O 1
ATOM 636 N N . ALA A 1 83 ? 3.723 -6.136 -0.296 1.00 98.62 83 ALA A N 1
ATOM 637 C CA . ALA A 1 83 ? 5.059 -5.548 -0.330 1.00 98.62 83 ALA A CA 1
ATOM 638 C C . ALA A 1 83 ? 6.035 -6.405 -1.153 1.00 98.62 83 ALA A C 1
ATOM 640 O O . ALA A 1 83 ? 6.770 -5.870 -1.984 1.00 98.62 83 ALA A O 1
ATOM 641 N N . TYR A 1 84 ? 5.997 -7.735 -1.002 1.00 98.81 84 TYR A N 1
ATOM 642 C CA . TYR A 1 84 ? 6.771 -8.631 -1.865 1.00 98.81 84 TYR A CA 1
ATOM 643 C C . TYR A 1 84 ? 6.378 -8.490 -3.345 1.00 98.81 84 TYR A C 1
ATOM 645 O O . TYR A 1 84 ? 7.252 -8.348 -4.200 1.00 98.81 84 TYR A O 1
ATOM 653 N N . MET A 1 85 ? 5.078 -8.472 -3.661 1.00 98.75 85 MET A N 1
ATOM 654 C CA . MET A 1 85 ? 4.604 -8.294 -5.041 1.00 98.75 85 MET A CA 1
ATOM 655 C C . MET A 1 85 ? 5.077 -6.961 -5.645 1.00 98.75 85 MET A C 1
ATOM 657 O O . MET A 1 85 ? 5.406 -6.913 -6.831 1.00 98.75 85 MET A O 1
ATOM 661 N N . SER A 1 86 ? 5.188 -5.903 -4.833 1.00 98.50 86 SER A N 1
ATOM 662 C CA . SER A 1 86 ? 5.805 -4.635 -5.244 1.00 98.50 86 SER A CA 1
ATOM 663 C C . SER A 1 86 ? 7.284 -4.789 -5.600 1.00 98.50 86 SER A C 1
ATOM 665 O O . SER A 1 86 ? 7.716 -4.278 -6.633 1.00 98.50 86 SER A O 1
ATOM 667 N N . ILE A 1 87 ? 8.063 -5.510 -4.788 1.00 98.25 87 ILE A N 1
ATOM 668 C CA . ILE A 1 87 ? 9.486 -5.777 -5.069 1.00 98.25 87 ILE A CA 1
ATOM 669 C C . ILE A 1 87 ? 9.635 -6.585 -6.362 1.00 98.25 87 ILE A C 1
ATOM 671 O O . ILE A 1 87 ? 10.464 -6.248 -7.209 1.00 98.25 87 ILE A O 1
ATOM 675 N N . HIS A 1 88 ? 8.801 -7.611 -6.540 1.00 98.62 88 HIS A N 1
ATOM 676 C CA . HIS A 1 88 ? 8.749 -8.401 -7.766 1.00 98.62 88 HIS A CA 1
ATOM 677 C C . HIS A 1 88 ? 8.506 -7.508 -8.994 1.00 98.62 88 HIS A C 1
ATOM 679 O O . HIS A 1 88 ? 9.285 -7.540 -9.946 1.00 98.62 88 HIS A O 1
ATOM 685 N N . ASN A 1 89 ? 7.466 -6.667 -8.953 1.00 98.50 89 ASN A N 1
ATOM 686 C CA . ASN A 1 89 ? 7.126 -5.763 -10.055 1.00 98.50 89 ASN A CA 1
ATOM 687 C C . ASN A 1 89 ? 8.228 -4.727 -10.316 1.00 98.50 89 ASN A C 1
ATOM 689 O O . ASN A 1 89 ? 8.460 -4.345 -11.461 1.00 98.50 89 ASN A O 1
ATOM 693 N N . MET A 1 90 ? 8.924 -4.258 -9.275 1.00 97.31 90 MET A N 1
ATOM 694 C CA . MET A 1 90 ? 10.085 -3.381 -9.439 1.00 97.31 90 MET A CA 1
ATOM 695 C C . MET A 1 90 ? 11.189 -4.094 -10.216 1.00 97.31 90 MET A C 1
ATOM 697 O O . MET A 1 90 ? 11.666 -3.546 -11.203 1.00 97.31 90 MET A O 1
ATOM 701 N N . ALA A 1 91 ? 11.553 -5.317 -9.830 1.00 96.88 91 ALA A N 1
ATOM 702 C CA . ALA A 1 91 ? 12.584 -6.085 -10.523 1.00 96.88 91 ALA A CA 1
ATOM 703 C C . ALA A 1 91 ? 12.202 -6.399 -11.983 1.00 96.88 91 ALA A C 1
ATOM 705 O O . ALA A 1 91 ? 13.036 -6.240 -12.877 1.00 96.88 91 ALA A O 1
ATOM 706 N N . ALA A 1 92 ? 10.942 -6.770 -12.240 1.00 97.81 92 ALA A N 1
ATOM 707 C CA . ALA A 1 92 ? 10.428 -6.968 -13.597 1.00 97.81 92 ALA A CA 1
ATOM 708 C C . ALA A 1 92 ? 10.538 -5.683 -14.435 1.00 97.81 92 ALA A C 1
ATOM 710 O O . ALA A 1 92 ? 11.052 -5.710 -15.550 1.00 97.81 92 ALA A O 1
ATOM 711 N N . TRP A 1 93 ? 10.159 -4.536 -13.869 1.00 97.50 93 TRP A N 1
ATOM 712 C CA . TRP A 1 93 ? 10.256 -3.247 -14.553 1.00 97.50 93 TRP A CA 1
ATOM 713 C C . TRP A 1 93 ? 11.689 -2.797 -14.821 1.00 97.50 93 TRP A C 1
ATOM 715 O O . TRP A 1 93 ? 11.949 -2.216 -15.874 1.00 97.50 93 TRP A O 1
ATOM 725 N N . MET A 1 94 ? 12.632 -3.069 -13.913 1.00 95.38 94 MET A N 1
ATOM 726 C CA . MET A 1 94 ? 14.045 -2.778 -14.172 1.00 95.38 94 MET A CA 1
ATOM 727 C C . MET A 1 94 ? 14.531 -3.553 -15.404 1.00 95.38 94 MET A C 1
ATOM 729 O O . MET A 1 94 ? 15.217 -3.003 -16.267 1.00 95.38 94 MET A O 1
ATOM 733 N N . LEU A 1 95 ? 14.132 -4.822 -15.517 1.00 95.62 95 LEU A N 1
ATOM 734 C CA . LEU A 1 95 ? 14.464 -5.649 -16.669 1.00 95.62 95 LEU A CA 1
ATO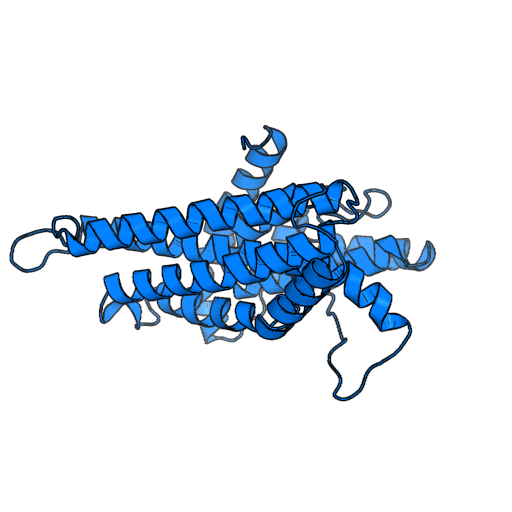M 735 C C . LEU A 1 95 ? 13.774 -5.167 -17.950 1.00 95.62 95 LEU A C 1
ATOM 737 O O . LEU A 1 95 ? 14.403 -5.135 -19.004 1.00 95.62 95 LEU A O 1
ATOM 741 N N . ASP A 1 96 ? 12.512 -4.759 -17.866 1.00 96.88 96 ASP A N 1
ATOM 742 C CA . ASP A 1 96 ? 11.774 -4.215 -19.006 1.00 96.88 96 ASP A CA 1
ATOM 743 C C . ASP A 1 96 ? 12.382 -2.892 -19.512 1.00 96.88 96 ASP A C 1
ATOM 745 O O . ASP A 1 96 ? 12.560 -2.673 -20.714 1.00 96.88 96 ASP A O 1
ATOM 749 N N . THR A 1 97 ? 12.801 -2.036 -18.581 1.00 94.75 97 THR A N 1
ATOM 750 C CA . THR A 1 97 ? 13.334 -0.702 -18.881 1.00 94.75 97 THR A CA 1
ATOM 751 C C . THR A 1 97 ? 14.745 -0.759 -19.462 1.00 94.75 97 THR A C 1
ATOM 753 O O . THR A 1 97 ? 15.005 -0.129 -20.488 1.00 94.75 97 THR A O 1
ATOM 756 N N . TRP A 1 98 ? 15.653 -1.522 -18.843 1.00 94.56 98 TRP A N 1
ATOM 757 C CA . TRP A 1 98 ? 17.083 -1.510 -19.195 1.00 94.56 98 TRP A CA 1
ATOM 758 C C . TRP A 1 98 ? 17.613 -2.818 -19.782 1.00 94.56 98 TRP A C 1
ATOM 760 O O . TRP A 1 98 ? 18.738 -2.852 -20.283 1.00 94.56 98 TRP A O 1
ATOM 770 N N . GLY A 1 99 ? 16.840 -3.902 -19.740 1.00 94.75 99 GLY A N 1
ATOM 771 C CA . GLY A 1 99 ? 17.238 -5.173 -20.337 1.00 94.75 99 GLY A CA 1
ATOM 772 C C . GLY A 1 99 ? 17.400 -5.076 -21.855 1.00 94.75 99 GLY A C 1
ATOM 773 O O . GLY A 1 99 ? 16.829 -4.211 -22.523 1.00 94.75 99 GLY A O 1
ATOM 774 N N . SER A 1 100 ? 18.173 -5.993 -22.433 1.00 97.12 100 SER A N 1
ATOM 775 C CA . SER A 1 100 ? 18.144 -6.204 -23.880 1.00 97.12 100 SER A CA 1
ATOM 776 C C . SER A 1 100 ? 16.813 -6.835 -24.301 1.00 97.12 100 SER A C 1
ATOM 778 O O . SER A 1 100 ? 16.079 -7.383 -23.480 1.00 97.12 100 SER A O 1
ATOM 780 N N . GLU A 1 101 ? 16.508 -6.797 -25.596 1.00 97.19 101 GLU A N 1
ATOM 781 C CA . GLU A 1 101 ? 15.311 -7.439 -26.154 1.00 97.19 101 GLU A CA 1
ATOM 782 C C . GLU A 1 101 ? 15.244 -8.931 -25.803 1.00 97.19 101 GLU A C 1
ATOM 784 O O . GLU A 1 101 ? 14.254 -9.388 -25.242 1.00 97.19 101 GLU A O 1
ATOM 789 N N . ALA A 1 102 ? 16.356 -9.650 -25.984 1.00 97.81 102 ALA A N 1
ATOM 790 C CA . ALA A 1 102 ? 16.466 -11.062 -25.625 1.00 97.81 102 ALA A CA 1
ATOM 791 C C . ALA A 1 102 ? 16.235 -11.332 -24.124 1.00 97.81 102 ALA A C 1
ATOM 793 O O . ALA A 1 102 ? 15.729 -12.390 -23.755 1.00 97.81 102 ALA A O 1
ATOM 794 N N . LEU A 1 103 ? 16.613 -10.397 -23.240 1.00 97.38 103 LEU A N 1
ATOM 795 C CA . LEU A 1 103 ? 16.331 -10.524 -21.809 1.00 97.38 103 LEU A CA 1
ATOM 796 C C . LEU A 1 103 ? 14.847 -10.297 -21.508 1.00 97.38 103 LEU A C 1
ATOM 798 O O . LEU A 1 103 ? 14.281 -11.051 -20.718 1.00 97.38 103 LEU A O 1
ATOM 802 N N . ARG A 1 104 ? 14.214 -9.305 -22.144 1.00 98.00 104 ARG A N 1
ATOM 803 C CA . ARG A 1 104 ? 12.777 -9.051 -21.984 1.00 98.00 104 ARG A CA 1
ATOM 804 C C . ARG A 1 104 ? 11.936 -10.234 -22.443 1.00 98.00 104 ARG A C 1
ATOM 806 O O . ARG A 1 104 ? 11.147 -10.745 -21.652 1.00 98.00 104 ARG A O 1
ATOM 813 N N . GLU A 1 105 ? 12.176 -10.707 -23.664 1.00 97.62 105 GLU A N 1
ATOM 814 C CA . GLU A 1 105 ? 11.454 -11.833 -24.268 1.00 97.62 105 GLU A CA 1
ATOM 815 C C . GLU A 1 105 ? 11.539 -13.090 -23.397 1.00 97.62 105 GLU A C 1
ATOM 817 O O . GLU A 1 105 ? 10.550 -13.787 -23.182 1.00 97.62 105 GLU A O 1
ATOM 822 N N . LYS A 1 106 ? 12.717 -13.350 -22.824 1.00 97.94 106 LYS A N 1
ATOM 823 C CA . LYS A 1 106 ? 12.946 -14.528 -21.987 1.00 97.94 106 LYS A CA 1
ATOM 824 C C . LYS A 1 106 ? 12.286 -14.448 -20.608 1.00 97.94 106 LYS A C 1
ATOM 826 O O . LYS A 1 106 ? 11.915 -15.484 -20.057 1.00 97.94 106 LYS A O 1
ATOM 831 N N . HIS A 1 107 ? 12.231 -13.266 -19.997 1.00 98.25 107 HIS A N 1
ATOM 832 C CA . HIS A 1 107 ? 11.985 -13.153 -18.557 1.00 98.25 107 HIS A CA 1
ATOM 833 C C . HIS A 1 107 ? 10.704 -12.411 -18.179 1.00 98.25 107 HIS A C 1
ATOM 835 O O . HIS A 1 107 ? 10.131 -12.759 -17.152 1.00 98.25 107 HIS A O 1
ATOM 841 N N . ILE A 1 108 ? 10.224 -11.440 -18.962 1.00 98.31 108 ILE A N 1
ATOM 842 C CA . ILE A 1 108 ? 8.991 -10.713 -18.614 1.00 98.31 108 ILE A CA 1
ATOM 843 C C . ILE A 1 108 ? 7.759 -11.632 -18.628 1.00 98.31 108 ILE A C 1
ATOM 845 O O . ILE A 1 108 ? 7.042 -11.609 -17.628 1.00 98.31 108 ILE A O 1
ATOM 849 N N . PRO A 1 109 ? 7.533 -12.511 -19.630 1.00 98.38 109 PRO A N 1
ATOM 850 C CA . PRO A 1 109 ? 6.341 -13.364 -19.639 1.00 98.38 109 PRO A CA 1
ATOM 851 C C . PRO A 1 109 ? 6.183 -14.268 -18.395 1.00 98.38 109 PRO A C 1
ATOM 853 O O . PRO A 1 109 ? 5.109 -14.258 -17.785 1.00 98.38 109 PRO A O 1
ATOM 856 N N . PRO A 1 110 ? 7.214 -15.016 -17.939 1.00 98.31 110 PRO A N 1
ATOM 857 C CA . PRO A 1 110 ? 7.075 -15.832 -16.733 1.00 98.31 110 PRO A CA 1
ATOM 858 C C . PRO A 1 110 ? 7.063 -15.007 -15.436 1.00 98.31 110 PRO A C 1
ATOM 860 O O . PRO A 1 110 ? 6.571 -15.493 -14.419 1.00 98.31 110 PRO A O 1
ATOM 863 N N . LEU A 1 111 ? 7.585 -13.773 -15.431 1.00 98.56 111 LEU A N 1
ATOM 864 C CA . LEU A 1 111 ? 7.442 -12.865 -14.285 1.00 98.56 111 LEU A CA 1
ATOM 865 C C . LEU A 1 111 ? 6.012 -12.313 -14.195 1.00 98.56 111 LEU A C 1
ATOM 867 O O . LEU A 1 111 ? 5.408 -12.363 -13.128 1.00 98.56 111 LEU A O 1
ATOM 871 N N . ALA A 1 112 ? 5.423 -11.896 -15.319 1.00 98.31 112 ALA A N 1
ATOM 872 C CA . ALA A 1 112 ? 4.068 -11.345 -15.382 1.00 98.31 112 ALA A CA 1
ATOM 873 C C . ALA A 1 112 ? 2.993 -12.286 -14.809 1.00 98.31 112 ALA A C 1
ATOM 875 O O . ALA A 1 112 ? 1.997 -11.833 -14.245 1.00 98.31 112 ALA A O 1
ATOM 876 N N . THR A 1 113 ? 3.221 -13.596 -14.901 1.00 97.94 113 THR A N 1
ATOM 877 C CA . THR A 1 113 ? 2.317 -14.646 -14.407 1.00 97.94 113 THR A CA 1
ATOM 878 C C . THR A 1 113 ? 2.694 -15.193 -13.024 1.00 97.94 113 THR A C 1
ATOM 880 O O . THR A 1 113 ? 2.011 -16.080 -12.511 1.00 97.94 113 THR A O 1
ATOM 883 N N . PHE A 1 114 ? 3.776 -14.699 -12.407 1.00 98.50 114 PHE A N 1
ATOM 884 C CA . PHE A 1 114 ? 4.417 -15.300 -11.227 1.00 98.50 114 PHE A CA 1
ATOM 885 C C . PHE A 1 114 ? 4.775 -16.795 -11.405 1.00 98.50 114 PHE A C 1
ATOM 887 O O . PHE A 1 114 ? 4.852 -17.561 -10.433 1.00 98.50 114 PHE A O 1
ATOM 894 N N . GLU A 1 115 ? 5.001 -17.255 -12.640 1.00 97.94 115 GLU A N 1
ATOM 895 C CA . GLU A 1 115 ? 5.641 -18.551 -12.885 1.00 97.94 115 GLU A CA 1
ATOM 896 C C . GLU A 1 115 ? 7.064 -18.524 -12.318 1.00 97.94 115 GLU A C 1
ATOM 898 O O . GLU A 1 115 ? 7.442 -19.389 -11.518 1.00 97.94 115 GLU A O 1
ATOM 903 N N . HIS A 1 116 ? 7.798 -17.470 -12.672 1.00 98.19 116 HIS A N 1
ATOM 904 C CA . HIS A 1 116 ? 9.055 -17.081 -12.057 1.00 98.19 116 HIS A CA 1
ATOM 905 C C . HIS A 1 116 ? 8.840 -15.951 -11.059 1.00 98.19 116 HIS A C 1
ATOM 907 O O . HIS A 1 116 ? 7.915 -15.151 -11.158 1.00 98.19 116 HIS A O 1
ATOM 913 N N . LEU A 1 117 ? 9.743 -15.883 -10.088 1.00 98.25 117 LEU A N 1
ATOM 914 C CA . LEU A 1 117 ? 9.722 -14.914 -9.008 1.00 98.25 117 LEU A CA 1
ATOM 915 C C . LEU A 1 117 ? 11.036 -14.143 -9.011 1.00 98.25 117 LEU A C 1
ATOM 917 O O . LEU A 1 117 ? 12.103 -14.740 -9.148 1.00 98.25 117 LEU A O 1
ATOM 921 N N . ALA A 1 118 ? 10.955 -12.824 -8.856 1.00 97.94 118 ALA A N 1
ATOM 922 C CA . ALA A 1 118 ? 12.118 -11.957 -8.797 1.00 97.94 118 ALA A CA 1
ATOM 923 C C . ALA A 1 118 ? 12.374 -11.449 -7.374 1.00 97.94 118 ALA A C 1
ATOM 925 O O . ALA A 1 118 ? 11.448 -11.270 -6.577 1.00 97.94 118 ALA A O 1
ATOM 926 N N . SER A 1 119 ? 13.649 -11.188 -7.101 1.00 95.81 119 SER A N 1
ATOM 927 C CA . SER A 1 119 ? 14.148 -10.511 -5.907 1.00 95.81 119 SER A CA 1
ATOM 928 C C . SER A 1 119 ? 15.076 -9.382 -6.337 1.00 95.81 119 SER A C 1
ATOM 930 O O . SER A 1 119 ? 15.718 -9.467 -7.384 1.00 95.81 119 SER A O 1
ATOM 932 N N . TYR A 1 120 ? 15.163 -8.340 -5.515 1.00 92.56 120 TYR A N 1
ATOM 933 C CA . TYR A 1 120 ? 16.043 -7.204 -5.752 1.00 92.56 120 TYR A CA 1
ATOM 934 C C . TYR A 1 120 ? 17.206 -7.200 -4.753 1.00 92.56 120 TYR A C 1
ATOM 936 O O . TYR A 1 120 ? 16.998 -7.042 -3.551 1.00 92.56 120 TYR A O 1
ATOM 944 N N . CYS A 1 121 ? 18.429 -7.394 -5.249 1.00 90.50 121 CYS A N 1
ATOM 945 C CA . CYS A 1 121 ? 19.625 -7.596 -4.429 1.00 90.50 121 CYS A CA 1
ATOM 946 C C . CYS A 1 121 ? 20.563 -6.385 -4.543 1.00 90.50 121 CYS A C 1
ATOM 948 O O . CYS A 1 121 ? 21.415 -6.355 -5.427 1.00 90.50 121 CYS A O 1
ATOM 950 N N . LEU A 1 122 ? 20.385 -5.390 -3.666 1.00 84.44 122 LEU A N 1
ATOM 951 C CA . LEU A 1 122 ? 21.200 -4.163 -3.645 1.00 84.44 122 LEU A CA 1
ATOM 952 C C . LEU A 1 122 ? 21.988 -3.974 -2.344 1.00 84.44 122 LEU A C 1
ATOM 954 O O . LEU A 1 122 ? 23.117 -3.506 -2.376 1.00 84.44 122 LEU A O 1
ATOM 958 N N . THR A 1 123 ? 21.371 -4.253 -1.195 1.00 76.50 123 THR A N 1
ATOM 959 C CA . THR A 1 123 ? 21.907 -3.852 0.110 1.00 76.50 123 THR A CA 1
ATOM 960 C C . THR A 1 123 ? 23.220 -4.566 0.432 1.00 76.50 123 THR A C 1
ATOM 962 O O . THR A 1 123 ? 23.222 -5.737 0.801 1.00 76.50 123 THR A O 1
ATOM 965 N N . GLU A 1 124 ? 24.324 -3.824 0.368 1.00 76.81 124 GLU A N 1
ATOM 966 C CA . GLU A 1 124 ? 25.657 -4.262 0.775 1.00 76.81 124 GLU A CA 1
ATOM 967 C C . GLU A 1 124 ? 26.287 -3.238 1.735 1.00 76.81 124 GLU A C 1
ATOM 969 O O . GLU A 1 124 ? 25.957 -2.052 1.675 1.00 76.81 124 GLU A O 1
ATOM 974 N N . PRO A 1 125 ? 27.225 -3.644 2.611 1.00 57.31 125 PRO A N 1
ATOM 975 C CA . PRO A 1 125 ? 27.890 -2.717 3.524 1.00 57.31 125 PRO A CA 1
ATOM 976 C C . PRO A 1 125 ? 28.696 -1.585 2.856 1.00 57.31 125 PRO A C 1
ATOM 978 O O . PRO A 1 125 ? 29.040 -0.654 3.572 1.00 57.31 125 PRO A O 1
ATOM 981 N N . ASN A 1 126 ? 29.015 -1.644 1.548 1.00 54.19 126 ASN A N 1
ATOM 982 C CA . ASN A 1 126 ? 29.833 -0.648 0.822 1.00 54.19 126 ASN A CA 1
ATOM 983 C C . ASN A 1 126 ? 29.629 -0.695 -0.719 1.00 54.19 126 ASN A C 1
ATOM 985 O O . ASN A 1 126 ? 30.512 -1.170 -1.434 1.00 54.19 126 ASN A O 1
ATOM 989 N N . SER A 1 127 ? 28.504 -0.213 -1.261 1.00 55.12 127 SER A N 1
ATOM 990 C CA . SER A 1 127 ? 28.236 -0.273 -2.713 1.00 55.12 127 SER A CA 1
ATOM 991 C C . SER A 1 127 ? 28.013 1.103 -3.361 1.00 55.12 127 SER A C 1
ATOM 993 O O . SER A 1 127 ? 26.879 1.570 -3.444 1.00 55.12 127 SER A O 1
ATOM 995 N N . ASP A 1 128 ? 29.084 1.694 -3.901 1.00 56.25 128 ASP A N 1
ATOM 996 C CA . ASP A 1 128 ? 29.029 2.831 -4.834 1.00 56.25 128 ASP A CA 1
ATOM 997 C C . ASP A 1 128 ? 29.472 2.349 -6.229 1.00 56.25 128 ASP A C 1
ATOM 999 O O . ASP A 1 128 ? 30.662 2.302 -6.545 1.00 56.25 128 ASP A O 1
ATOM 1003 N N . ASN A 1 129 ? 28.525 1.923 -7.072 1.00 62.00 129 ASN A N 1
ATOM 1004 C CA . ASN A 1 129 ? 28.800 1.472 -8.443 1.00 62.00 129 ASN A CA 1
ATOM 1005 C C . ASN A 1 129 ? 27.740 1.986 -9.440 1.00 62.00 129 ASN A C 1
ATOM 1007 O O . ASN A 1 129 ? 26.728 2.551 -9.043 1.00 62.00 129 ASN A O 1
ATOM 1011 N N . TYR A 1 130 ? 27.946 1.786 -10.748 1.00 61.28 130 TYR A N 1
ATOM 1012 C CA . TYR A 1 130 ? 27.005 2.230 -11.795 1.00 61.28 130 TYR A CA 1
ATOM 1013 C C . TYR A 1 130 ? 25.578 1.664 -11.649 1.00 61.28 130 TYR A C 1
ATOM 1015 O O . TYR A 1 130 ? 24.622 2.302 -12.089 1.00 61.28 130 TYR A O 1
ATOM 1023 N N . GLY A 1 131 ? 25.414 0.505 -11.000 1.00 65.44 131 GLY A N 1
ATOM 1024 C CA . GLY A 1 131 ? 24.102 -0.059 -10.670 1.00 65.44 131 GLY A CA 1
ATOM 1025 C C . GLY A 1 131 ? 23.300 0.812 -9.701 1.00 65.44 131 GLY A C 1
ATOM 1026 O O . GLY A 1 131 ? 22.073 0.769 -9.714 1.00 65.44 131 GLY A O 1
ATOM 1027 N N . PHE A 1 132 ? 23.973 1.667 -8.927 1.00 72.06 132 PHE A N 1
ATOM 1028 C CA . PHE A 1 132 ? 23.350 2.569 -7.966 1.00 72.06 132 PHE A CA 1
ATOM 1029 C C . PHE A 1 132 ? 22.412 3.592 -8.622 1.00 72.06 132 PHE A C 1
ATOM 1031 O O . PHE A 1 132 ? 21.342 3.865 -8.089 1.00 72.06 132 PHE A O 1
ATOM 1038 N N . ASN A 1 133 ? 22.744 4.129 -9.800 1.00 72.94 133 ASN A N 1
ATOM 1039 C CA . ASN A 1 133 ? 21.870 5.110 -10.458 1.00 72.94 133 ASN A CA 1
ATOM 1040 C C . ASN A 1 133 ? 20.579 4.462 -10.986 1.00 72.94 133 ASN A C 1
ATOM 1042 O O . ASN A 1 133 ? 19.495 4.990 -10.754 1.00 72.94 133 ASN A O 1
ATOM 1046 N N . MET A 1 134 ? 20.683 3.280 -11.608 1.00 78.31 134 MET A N 1
ATOM 1047 C CA . MET A 1 134 ? 19.510 2.488 -12.020 1.00 78.31 134 MET A CA 1
ATOM 1048 C C . MET A 1 134 ? 18.662 2.085 -10.805 1.00 78.31 134 MET A C 1
ATOM 1050 O O . MET A 1 134 ? 17.433 2.163 -10.836 1.00 78.31 134 MET A O 1
ATOM 1054 N N . ALA A 1 135 ? 19.324 1.730 -9.699 1.00 79.88 135 ALA A N 1
ATOM 1055 C CA . ALA A 1 135 ? 18.670 1.473 -8.425 1.00 79.88 135 ALA A CA 1
ATOM 1056 C C . ALA A 1 135 ? 17.855 2.681 -7.946 1.00 79.88 135 ALA A C 1
ATOM 1058 O O . ALA A 1 135 ? 16.699 2.516 -7.564 1.00 79.88 135 ALA A O 1
ATOM 1059 N N . MET A 1 136 ? 18.425 3.891 -7.987 1.00 80.56 136 MET A N 1
ATOM 1060 C CA . MET A 1 136 ? 17.746 5.102 -7.514 1.00 80.56 136 MET A CA 1
ATOM 1061 C C . MET A 1 136 ? 16.467 5.417 -8.298 1.00 80.56 136 MET A C 1
ATOM 1063 O O . MET A 1 136 ? 15.494 5.868 -7.692 1.00 80.56 136 MET A O 1
ATOM 1067 N N . GLU A 1 137 ? 16.427 5.152 -9.607 1.00 82.81 137 GLU A N 1
ATOM 1068 C CA . GLU A 1 137 ? 15.196 5.316 -10.392 1.00 82.81 137 GLU A CA 1
ATOM 1069 C C . GLU A 1 137 ? 14.113 4.310 -9.985 1.00 82.81 137 GLU A C 1
ATOM 1071 O O . GLU A 1 137 ? 12.961 4.697 -9.769 1.00 82.81 137 GLU A O 1
ATOM 1076 N N . GLY A 1 138 ? 14.483 3.040 -9.787 1.00 84.75 138 GLY A N 1
ATOM 1077 C CA . GLY A 1 138 ? 13.556 2.026 -9.274 1.00 84.75 138 GLY A CA 1
ATOM 1078 C C . GLY A 1 138 ? 12.998 2.362 -7.893 1.00 84.75 138 GLY A C 1
ATOM 1079 O O . GLY A 1 138 ? 11.798 2.189 -7.659 1.00 84.75 138 GLY A O 1
ATOM 1080 N N . LEU A 1 139 ? 13.826 2.937 -7.014 1.00 89.75 139 LEU A N 1
ATOM 1081 C CA . LEU A 1 139 ? 13.412 3.340 -5.667 1.00 89.75 139 LEU A CA 1
ATOM 1082 C C . LEU A 1 139 ? 12.321 4.419 -5.668 1.00 89.75 139 LEU A C 1
ATOM 1084 O O . LEU A 1 139 ? 11.551 4.481 -4.715 1.00 89.75 139 LEU A O 1
ATOM 1088 N N . ASN A 1 140 ? 12.193 5.264 -6.697 1.00 93.88 140 ASN A N 1
ATOM 1089 C CA . ASN A 1 140 ? 11.081 6.226 -6.743 1.00 93.88 140 ASN A CA 1
ATOM 1090 C C . ASN A 1 140 ? 9.729 5.505 -6.859 1.00 93.88 140 ASN A C 1
ATOM 1092 O O . ASN A 1 140 ? 8.799 5.819 -6.115 1.00 93.88 140 ASN A O 1
ATOM 1096 N N . GLY A 1 141 ? 9.653 4.479 -7.713 1.00 95.75 141 GLY A N 1
ATOM 1097 C CA . GLY A 1 141 ? 8.499 3.580 -7.793 1.00 95.75 141 GLY A CA 1
ATOM 1098 C C . GLY A 1 141 ? 8.307 2.757 -6.514 1.00 95.75 141 GLY A C 1
ATOM 1099 O O . GLY A 1 141 ? 7.196 2.673 -5.990 1.00 95.75 141 GLY A O 1
ATOM 1100 N N . GLY A 1 142 ? 9.392 2.205 -5.963 1.00 96.75 142 GLY A N 1
ATOM 1101 C CA . GLY A 1 142 ? 9.366 1.447 -4.707 1.00 96.75 142 GLY A CA 1
ATOM 1102 C C . GLY A 1 142 ? 8.815 2.259 -3.527 1.00 96.75 142 GLY A C 1
ATOM 1103 O O . GLY A 1 142 ? 7.938 1.786 -2.800 1.00 96.75 142 GLY A O 1
ATOM 1104 N N . ARG A 1 143 ? 9.227 3.526 -3.395 1.00 98.44 143 ARG A N 1
ATOM 1105 C CA . ARG A 1 143 ? 8.753 4.481 -2.374 1.00 98.44 143 ARG A CA 1
ATOM 1106 C C . ARG A 1 143 ? 7.248 4.726 -2.430 1.00 98.44 143 ARG A C 1
ATOM 1108 O O . ARG A 1 143 ? 6.599 4.706 -1.383 1.00 98.44 143 ARG A O 1
ATOM 1115 N N . VAL A 1 144 ? 6.676 4.945 -3.616 1.00 98.38 144 VAL A N 1
ATOM 1116 C CA . VAL A 1 144 ? 5.220 5.148 -3.740 1.00 98.38 144 VAL A CA 1
ATOM 1117 C C . VAL A 1 144 ? 4.444 3.846 -3.522 1.00 98.38 144 VAL A C 1
ATOM 1119 O O . VAL A 1 144 ? 3.383 3.870 -2.894 1.00 98.38 144 VAL A O 1
ATOM 1122 N N . ASN A 1 145 ? 4.985 2.695 -3.933 1.00 98.62 145 ASN A N 1
ATOM 1123 C CA . ASN A 1 145 ? 4.336 1.399 -3.719 1.00 98.62 145 ASN A CA 1
ATOM 1124 C C . ASN A 1 145 ? 4.326 0.989 -2.235 1.00 98.62 145 ASN A C 1
ATOM 1126 O O . ASN A 1 145 ? 3.287 0.568 -1.720 1.00 98.62 145 ASN A O 1
ATOM 1130 N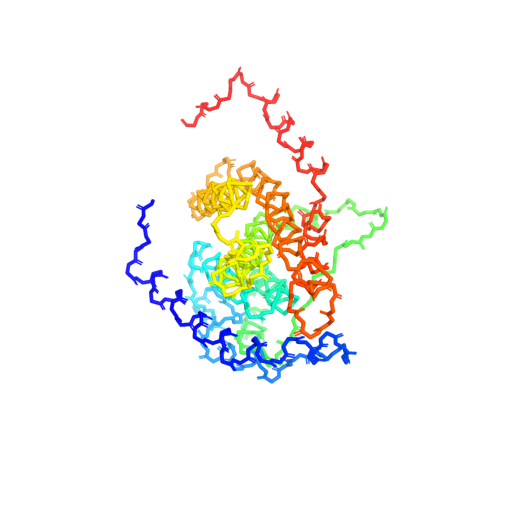 N . ILE A 1 146 ? 5.442 1.154 -1.511 1.00 98.69 146 ILE A N 1
ATOM 1131 C CA . ILE A 1 146 ? 5.506 0.832 -0.075 1.00 98.69 146 ILE A CA 1
ATOM 1132 C C . ILE A 1 146 ? 4.643 1.793 0.754 1.00 98.69 146 ILE A C 1
ATOM 1134 O O . ILE A 1 146 ? 3.962 1.374 1.694 1.00 98.69 146 ILE A O 1
ATOM 1138 N N . ALA A 1 147 ? 4.589 3.072 0.362 1.00 98.88 147 ALA A N 1
ATOM 1139 C CA . ALA A 1 147 ? 3.664 4.044 0.933 1.00 98.88 147 ALA A CA 1
ATOM 1140 C C . ALA A 1 147 ? 2.203 3.628 0.704 1.00 98.88 147 ALA A C 1
ATOM 1142 O O . ALA A 1 147 ? 1.392 3.693 1.627 1.00 98.88 147 ALA A O 1
ATOM 1143 N N . SER A 1 148 ? 1.882 3.123 -0.489 1.00 98.94 148 SER A N 1
ATOM 1144 C CA . SER A 1 148 ? 0.551 2.600 -0.819 1.00 98.94 148 SER A CA 1
ATOM 1145 C C . SER A 1 148 ? 0.180 1.377 0.021 1.00 98.94 148 SER A C 1
ATOM 1147 O O . SER A 1 148 ? -0.938 1.301 0.530 1.00 98.94 148 SER A O 1
ATOM 1149 N N . CYS A 1 149 ? 1.127 0.469 0.274 1.00 98.94 149 CYS A N 1
ATOM 1150 C CA . CYS A 1 149 ? 0.903 -0.654 1.187 1.00 98.94 149 CYS A CA 1
ATOM 1151 C C . CYS A 1 149 ? 0.576 -0.174 2.615 1.00 98.94 149 CYS A C 1
ATOM 1153 O O . CYS A 1 149 ? -0.328 -0.704 3.266 1.00 98.94 149 CYS A O 1
ATOM 1155 N N . SER A 1 150 ? 1.257 0.874 3.095 1.00 98.94 150 SER A N 1
ATOM 1156 C CA . SER A 1 150 ? 0.941 1.505 4.384 1.00 98.94 150 SER A CA 1
ATOM 1157 C C . SER A 1 150 ? -0.468 2.110 4.422 1.00 98.94 150 SER A C 1
ATOM 1159 O O . SER A 1 150 ? -1.153 1.972 5.438 1.00 98.94 150 SER A O 1
ATOM 1161 N N . LEU A 1 151 ? -0.930 2.727 3.324 1.00 98.94 151 LEU A N 1
ATOM 1162 C CA . LEU A 1 151 ? -2.303 3.242 3.212 1.00 98.94 151 LEU A CA 1
ATOM 1163 C C . LEU A 1 151 ? -3.337 2.120 3.350 1.00 98.94 151 LEU A C 1
ATOM 1165 O O . LEU A 1 151 ? -4.306 2.283 4.091 1.00 98.94 151 LEU A O 1
ATOM 1169 N N . GLY A 1 152 ? -3.115 0.980 2.688 1.00 98.94 152 GLY A N 1
ATOM 1170 C CA . GLY A 1 152 ? -4.008 -0.181 2.759 1.00 98.94 152 GLY A CA 1
ATOM 1171 C C . GLY A 1 152 ? -4.154 -0.732 4.177 1.00 98.94 152 GLY A C 1
ATOM 1172 O O . GLY A 1 152 ? -5.269 -0.937 4.663 1.00 98.94 152 GLY A O 1
ATOM 1173 N N . ALA A 1 153 ? -3.031 -0.880 4.883 1.00 98.94 153 ALA A N 1
ATOM 1174 C CA . ALA A 1 153 ? -3.018 -1.293 6.285 1.00 98.94 153 ALA A CA 1
ATOM 1175 C C . ALA A 1 153 ? -3.779 -0.306 7.186 1.00 98.94 153 ALA A C 1
ATOM 1177 O O . ALA A 1 153 ? -4.639 -0.701 7.976 1.00 98.94 153 ALA A O 1
ATOM 1178 N N . ALA A 1 154 ? -3.494 0.993 7.049 1.00 98.94 154 ALA A N 1
ATOM 1179 C CA . ALA A 1 154 ? -4.137 2.040 7.836 1.00 98.94 154 ALA A CA 1
ATOM 1180 C C . ALA A 1 154 ? -5.644 2.138 7.560 1.00 98.94 154 ALA A C 1
ATOM 1182 O O . ALA A 1 154 ? -6.419 2.294 8.505 1.00 98.94 154 ALA A O 1
ATOM 1183 N N . GLN A 1 155 ? -6.064 1.988 6.300 1.00 98.88 155 GLN A N 1
ATOM 1184 C CA . GLN A 1 155 ? -7.472 1.910 5.908 1.00 98.88 155 GLN A CA 1
ATOM 1185 C C . GLN A 1 155 ? -8.167 0.741 6.609 1.00 98.88 155 GLN A C 1
ATOM 1187 O O . GLN A 1 155 ? -9.158 0.946 7.312 1.00 98.88 155 GLN A O 1
ATOM 1192 N N . GLN A 1 156 ? -7.609 -0.467 6.495 1.00 98.88 156 GLN A N 1
ATOM 1193 C CA . GLN A 1 156 ? -8.204 -1.656 7.099 1.00 98.88 156 GLN A CA 1
ATOM 1194 C C . GLN A 1 156 ? -8.276 -1.559 8.627 1.00 98.88 156 GLN A C 1
ATOM 1196 O O . GLN A 1 156 ? -9.292 -1.908 9.230 1.00 98.88 156 GLN A O 1
ATOM 1201 N N . CYS A 1 157 ? -7.228 -1.046 9.271 1.00 98.88 157 CYS A N 1
ATOM 1202 C CA . CYS A 1 157 ? -7.208 -0.825 10.714 1.00 98.88 157 CYS A CA 1
ATOM 1203 C C . CYS A 1 157 ? -8.227 0.226 11.172 1.00 98.88 157 CYS A C 1
ATOM 1205 O O . CYS A 1 157 ? -8.882 0.023 12.197 1.00 98.88 157 CYS A O 1
ATOM 1207 N N . LEU A 1 158 ? -8.392 1.322 10.427 1.00 98.88 158 LEU A N 1
ATOM 1208 C CA . LEU A 1 158 ? -9.401 2.338 10.725 1.00 98.88 158 LEU A CA 1
ATOM 1209 C C . LEU A 1 158 ? -10.820 1.762 10.604 1.00 98.88 158 LEU A C 1
ATOM 1211 O O . LEU A 1 158 ? -11.631 1.959 11.510 1.00 98.88 158 LEU A O 1
ATOM 1215 N N . ASP A 1 159 ? -11.104 0.994 9.552 1.00 98.88 159 ASP A N 1
ATOM 1216 C CA . ASP A 1 159 ? -12.417 0.368 9.349 1.00 98.88 159 ASP A CA 1
ATOM 1217 C C . ASP A 1 159 ? -12.747 -0.639 10.463 1.00 98.88 159 ASP A C 1
ATOM 1219 O O . ASP A 1 159 ? -13.847 -0.621 11.030 1.00 98.88 159 ASP A O 1
ATOM 1223 N N . LEU A 1 160 ? -11.770 -1.467 10.849 1.00 98.81 160 LEU A N 1
ATOM 1224 C CA . LEU A 1 160 ? -11.895 -2.393 11.977 1.00 98.81 160 LEU A CA 1
ATOM 1225 C C . LEU A 1 160 ? -12.134 -1.655 13.301 1.00 98.81 160 LEU A C 1
ATOM 1227 O O . LEU A 1 160 ? -12.983 -2.076 14.090 1.00 98.81 160 LEU A O 1
ATOM 1231 N N . ALA A 1 161 ? -11.428 -0.548 13.545 1.00 98.88 161 ALA A N 1
ATOM 1232 C CA . ALA A 1 161 ? -11.620 0.273 14.737 1.00 98.88 161 ALA A CA 1
ATOM 1233 C C . ALA A 1 161 ? -13.027 0.884 14.781 1.00 98.88 161 ALA A C 1
ATOM 1235 O O . ALA A 1 161 ? -13.715 0.771 15.797 1.00 98.88 161 ALA A O 1
ATOM 1236 N N . ILE A 1 162 ? -13.505 1.451 13.669 1.00 98.88 162 ILE A N 1
ATOM 1237 C CA . ILE A 1 162 ? -14.872 1.980 13.557 1.00 98.88 162 ILE A CA 1
ATOM 1238 C C . ILE A 1 162 ? -15.898 0.882 13.867 1.00 98.88 162 ILE A C 1
ATOM 1240 O O . ILE A 1 162 ? -16.823 1.110 14.656 1.00 98.88 162 ILE A O 1
ATOM 1244 N N . ALA A 1 163 ? -15.741 -0.306 13.277 1.00 98.75 163 ALA A N 1
ATOM 1245 C CA . ALA A 1 163 ? -16.637 -1.435 13.512 1.00 98.75 163 ALA A CA 1
ATOM 1246 C C . ALA A 1 163 ? -16.632 -1.867 14.988 1.00 98.75 163 ALA A C 1
ATOM 1248 O O . ALA A 1 163 ? -17.698 -1.990 15.597 1.00 98.75 163 ALA A O 1
ATOM 1249 N N . HIS A 1 164 ? -15.449 -2.015 15.593 1.00 98.69 164 HIS A N 1
ATOM 1250 C CA . HIS A 1 164 ? -15.295 -2.400 16.996 1.00 98.69 164 HIS A CA 1
ATOM 1251 C C . HIS A 1 164 ? -15.942 -1.395 17.951 1.00 98.69 164 HIS A C 1
ATOM 1253 O O . HIS A 1 164 ? -16.710 -1.777 18.838 1.00 98.69 164 HIS A O 1
ATOM 1259 N N . LEU A 1 165 ? -15.689 -0.100 17.748 1.00 98.69 165 LEU A N 1
ATOM 1260 C CA . LEU A 1 165 ? -16.202 0.957 18.619 1.00 98.69 165 LEU A CA 1
ATOM 1261 C C . LEU A 1 165 ? -17.735 1.046 18.594 1.00 98.69 165 LEU A C 1
ATOM 1263 O O . LEU A 1 165 ? -18.348 1.399 19.606 1.00 98.69 165 LEU A O 1
ATOM 1267 N N . LYS A 1 166 ? -18.365 0.704 17.462 1.00 98.69 166 LYS A N 1
ATOM 1268 C CA . LYS A 1 166 ? -19.829 0.681 17.308 1.00 98.69 166 LYS A CA 1
ATOM 1269 C C . LYS A 1 166 ? -20.502 -0.482 18.042 1.00 98.69 166 LYS A C 1
ATOM 1271 O O . LYS A 1 166 ? -21.688 -0.372 18.352 1.00 98.69 166 LYS A O 1
ATOM 1276 N N . VAL A 1 167 ? -19.786 -1.568 18.332 1.00 98.38 167 VAL A N 1
ATOM 1277 C CA . VAL A 1 167 ? -20.365 -2.768 18.969 1.00 98.38 167 VAL A CA 1
ATOM 1278 C C . VAL A 1 167 ? -19.913 -2.960 20.415 1.00 98.38 167 VAL A C 1
ATOM 1280 O O . VAL A 1 167 ? -20.707 -3.377 21.260 1.00 98.38 167 VAL A O 1
ATOM 1283 N N . ARG A 1 168 ? -18.658 -2.628 20.740 1.00 98.44 168 ARG A N 1
ATOM 1284 C CA . ARG A 1 168 ? -18.094 -2.830 22.077 1.00 98.44 168 ARG A CA 1
ATOM 1285 C C . ARG A 1 168 ? -18.683 -1.826 23.063 1.00 98.44 168 ARG A C 1
ATOM 1287 O O . ARG A 1 168 ? -18.709 -0.628 22.794 1.00 98.44 168 ARG A O 1
ATOM 1294 N N . LYS A 1 169 ? -19.110 -2.307 24.235 1.00 98.50 169 LYS A N 1
ATOM 1295 C CA . LYS A 1 169 ? -19.642 -1.475 25.323 1.00 98.50 169 LYS A CA 1
ATOM 1296 C C . LYS A 1 169 ? -18.744 -1.507 26.556 1.00 98.50 169 LYS A C 1
ATOM 1298 O O . LYS A 1 169 ? -18.251 -2.573 26.925 1.00 98.50 169 LYS A O 1
ATOM 1303 N N . GLN A 1 170 ? -18.568 -0.356 27.199 1.00 98.12 170 GLN A N 1
ATOM 1304 C CA . GLN A 1 170 ? -17.966 -0.181 28.526 1.00 98.12 170 GLN A CA 1
ATOM 1305 C C . GLN A 1 170 ? -18.674 0.969 29.237 1.00 98.12 170 GLN A C 1
ATOM 1307 O O . GLN A 1 170 ? -19.176 1.885 28.586 1.00 98.12 170 GLN A O 1
ATOM 1312 N N . PHE A 1 171 ? -18.742 0.902 30.568 1.00 97.94 171 PHE A N 1
ATOM 1313 C CA . PHE A 1 171 ? -19.444 1.902 31.381 1.00 97.94 171 PHE A CA 1
ATOM 1314 C C . PHE A 1 171 ? -20.879 2.173 30.878 1.00 97.94 171 PHE A C 1
ATOM 1316 O O . PHE A 1 171 ? -21.318 3.314 30.778 1.00 97.94 171 PHE A O 1
ATOM 1323 N N . GLY A 1 172 ? -21.593 1.113 30.479 1.00 97.62 172 GLY A N 1
ATOM 1324 C CA . GLY A 1 172 ? -22.995 1.186 30.052 1.00 97.62 172 GLY A CA 1
ATOM 1325 C C . GLY A 1 172 ? -23.267 1.747 28.647 1.00 97.62 172 GLY A C 1
ATOM 1326 O O . GLY A 1 172 ? -24.412 1.691 28.209 1.00 97.62 172 GLY A O 1
ATOM 1327 N N . LYS A 1 173 ? -22.262 2.229 27.902 1.00 97.81 173 LYS A N 1
ATOM 1328 C CA . LYS A 1 173 ? -22.434 2.788 26.544 1.00 97.81 173 LYS A CA 1
ATOM 1329 C C . LYS A 1 173 ? -21.440 2.208 25.540 1.00 97.81 173 LYS A C 1
ATOM 1331 O O . LYS A 1 173 ? -20.508 1.501 25.930 1.00 97.81 173 LYS A O 1
ATOM 1336 N N . ARG A 1 174 ? -21.643 2.449 24.240 1.00 98.50 174 ARG A N 1
ATOM 1337 C CA . ARG A 1 174 ? -20.698 1.981 23.213 1.00 98.50 174 ARG A CA 1
ATOM 1338 C C . ARG A 1 174 ? -19.413 2.787 23.305 1.00 98.50 174 ARG A C 1
ATOM 1340 O O . ARG A 1 174 ? -19.443 3.964 23.663 1.00 98.50 174 ARG A O 1
ATOM 1347 N N . LEU A 1 175 ? -18.290 2.189 22.926 1.00 98.69 175 LEU A N 1
ATOM 1348 C CA . LEU A 1 175 ? -17.024 2.916 22.876 1.00 98.69 175 LEU A CA 1
ATOM 1349 C C . LEU A 1 175 ? -17.085 4.097 21.887 1.00 98.69 175 LEU A C 1
ATOM 1351 O O . LEU A 1 175 ? -16.477 5.134 22.143 1.00 98.69 175 LEU A O 1
ATOM 1355 N N . ALA A 1 176 ? -17.886 3.994 20.822 1.00 98.50 176 ALA A N 1
ATOM 1356 C CA . ALA A 1 176 ? -18.159 5.091 19.888 1.00 98.50 176 ALA A CA 1
ATOM 1357 C C . ALA A 1 176 ? -18.855 6.315 20.527 1.00 98.50 176 ALA A C 1
ATOM 1359 O O . ALA A 1 176 ? -18.788 7.407 19.966 1.00 98.50 176 ALA A O 1
ATOM 1360 N N . ASP A 1 177 ? -19.492 6.165 21.694 1.00 98.56 177 ASP A N 1
ATOM 1361 C CA . ASP A 1 177 ? -20.205 7.244 22.399 1.00 98.56 177 ASP A CA 1
ATOM 1362 C C . ASP A 1 177 ? -19.279 8.027 23.370 1.00 98.56 177 ASP A C 1
ATOM 1364 O O . ASP A 1 177 ? -19.737 8.825 24.198 1.00 98.56 177 ASP A O 1
ATOM 1368 N N . PHE A 1 178 ? -17.963 7.779 23.337 1.00 98.62 178 PHE A N 1
ATOM 1369 C CA . PHE A 1 178 ? -16.961 8.538 24.094 1.00 98.62 178 PHE A CA 1
ATOM 1370 C C . PHE A 1 178 ? -16.239 9.532 23.180 1.00 98.62 178 PHE A C 1
ATOM 1372 O O . PHE A 1 178 ? -15.660 9.139 22.168 1.00 98.62 178 PHE A O 1
ATOM 1379 N N . GLN A 1 179 ? -16.211 10.806 23.584 1.00 98.50 179 GLN A N 1
ATOM 1380 C CA . GLN A 1 179 ? -15.609 11.905 22.813 1.00 98.50 179 GLN A CA 1
ATOM 1381 C C . GLN A 1 179 ? -14.157 11.628 22.415 1.00 98.50 179 GLN A C 1
ATOM 1383 O O . GLN A 1 179 ? -13.782 11.855 21.273 1.00 98.50 179 GLN A O 1
ATOM 1388 N N . TRP A 1 180 ? -13.355 11.061 23.322 1.00 98.38 180 TRP A N 1
ATOM 1389 C CA . TRP A 1 180 ? -11.957 10.742 23.030 1.00 98.38 180 TRP A CA 1
ATOM 1390 C C . TRP A 1 180 ? -11.807 9.780 21.840 1.00 98.38 180 TRP A C 1
ATOM 1392 O O . TRP A 1 180 ? -10.978 10.014 20.966 1.00 98.38 180 TRP A O 1
ATOM 1402 N N . ASN A 1 181 ? -12.658 8.750 21.741 1.00 98.56 181 ASN A N 1
ATOM 1403 C CA . ASN A 1 181 ? -12.633 7.831 20.599 1.00 98.56 181 ASN A CA 1
ATOM 1404 C C . ASN A 1 181 ? -13.050 8.534 19.302 1.00 98.56 181 ASN A C 1
ATOM 1406 O O . ASN A 1 181 ? -12.463 8.279 18.256 1.00 98.56 181 ASN A O 1
ATOM 1410 N N . GLN A 1 182 ? -14.024 9.446 19.362 1.00 98.75 182 GLN A N 1
ATOM 1411 C CA . GLN A 1 182 ? -14.449 10.232 18.199 1.00 98.75 182 GLN A CA 1
ATOM 1412 C C . GLN A 1 182 ? -13.330 11.160 17.708 1.00 98.75 182 GLN A C 1
ATOM 1414 O O . GLN A 1 182 ? -13.073 11.219 16.507 1.00 98.75 182 GLN A O 1
ATOM 1419 N N . PHE A 1 183 ? -12.617 11.821 18.625 1.00 98.81 183 PHE A N 1
ATOM 1420 C CA . PHE A 1 183 ? -11.467 12.665 18.290 1.00 98.81 183 PHE A CA 1
ATOM 1421 C C . PHE A 1 183 ? -10.353 11.847 17.641 1.00 98.81 183 PHE A C 1
ATOM 1423 O O . PHE A 1 183 ? -9.835 12.233 16.596 1.00 98.81 183 PHE A O 1
ATOM 1430 N N . LYS A 1 184 ? -10.042 10.667 18.190 1.00 98.81 184 LYS A N 1
ATOM 1431 C CA . LYS A 1 184 ? -9.032 9.784 17.599 1.00 98.81 184 LYS A CA 1
ATOM 1432 C C . LYS A 1 184 ? -9.426 9.250 16.229 1.00 98.81 184 LYS A C 1
ATOM 1434 O O . LYS A 1 184 ? -8.580 9.247 15.340 1.00 98.81 184 LYS A O 1
ATOM 1439 N N . LEU A 1 185 ? -10.690 8.889 16.010 1.00 98.88 185 LEU A N 1
ATOM 1440 C CA . LEU A 1 185 ? -11.161 8.530 14.670 1.00 98.88 185 LEU A CA 1
ATOM 1441 C C . LEU A 1 185 ? -11.015 9.694 13.677 1.00 98.88 185 LEU A C 1
ATOM 1443 O O . LEU A 1 185 ? -10.587 9.468 12.547 1.00 98.88 185 LEU A O 1
ATOM 1447 N N . ALA A 1 186 ? -11.314 10.930 14.092 1.00 98.88 186 ALA A N 1
ATOM 1448 C CA . ALA A 1 186 ? -11.153 12.110 13.242 1.00 98.88 186 ALA A CA 1
ATOM 1449 C C . ALA A 1 186 ? -9.676 12.375 12.882 1.00 98.88 186 ALA A C 1
ATOM 1451 O O . ALA A 1 186 ? -9.355 12.598 11.711 1.00 98.88 186 ALA A O 1
ATOM 1452 N N . GLU A 1 187 ? -8.765 12.286 13.857 1.00 98.88 187 GLU A N 1
ATOM 1453 C CA . GLU A 1 187 ? -7.315 12.396 13.632 1.00 98.88 187 GLU A CA 1
ATOM 1454 C C . GLU A 1 187 ? -6.813 11.308 12.668 1.00 98.88 187 GLU A C 1
ATOM 1456 O O . GLU A 1 187 ? -6.078 11.603 11.724 1.00 98.88 187 GLU A O 1
ATOM 1461 N N . MET A 1 188 ? -7.227 10.053 12.885 1.00 98.94 188 MET A N 1
ATOM 1462 C CA . MET A 1 188 ? -6.835 8.918 12.047 1.00 98.94 188 MET A CA 1
ATOM 1463 C C . MET A 1 188 ? -7.323 9.081 10.606 1.00 98.94 188 MET A C 1
ATOM 1465 O O . MET A 1 188 ? -6.544 8.904 9.670 1.00 98.94 188 MET A O 1
ATOM 1469 N N . ALA A 1 189 ? -8.593 9.453 10.423 1.00 98.88 189 ALA A N 1
ATOM 1470 C CA . ALA A 1 189 ? -9.177 9.671 9.104 1.00 98.88 189 ALA A CA 1
ATOM 1471 C C . ALA A 1 189 ? -8.476 10.814 8.357 1.00 98.88 189 ALA A C 1
ATOM 1473 O O . ALA A 1 189 ? -8.184 10.678 7.171 1.00 98.88 189 ALA A O 1
ATOM 1474 N N . THR A 1 190 ? -8.149 11.905 9.058 1.00 98.88 190 THR A N 1
ATOM 1475 C CA . THR A 1 190 ? -7.424 13.047 8.480 1.00 98.88 190 THR A CA 1
ATOM 1476 C C . THR A 1 190 ? -6.043 12.622 7.992 1.00 98.88 190 THR A C 1
ATOM 1478 O O . THR A 1 190 ? -5.718 12.833 6.827 1.00 98.88 190 THR A O 1
ATOM 1481 N N . LYS A 1 191 ? -5.265 11.944 8.847 1.00 98.88 191 LYS A N 1
ATOM 1482 C CA . LYS A 1 191 ? -3.931 11.426 8.506 1.00 98.88 191 LYS A CA 1
ATOM 1483 C C . LYS A 1 191 ? -3.959 10.487 7.309 1.00 98.88 191 LYS A C 1
ATOM 1485 O O . LYS A 1 191 ? -3.123 10.604 6.416 1.00 98.88 191 LYS A O 1
ATOM 1490 N N . LEU A 1 192 ? -4.913 9.558 7.284 1.00 98.88 192 LEU A N 1
ATOM 1491 C CA . LEU A 1 192 ? -5.065 8.620 6.177 1.00 98.88 192 LEU A CA 1
ATOM 1492 C C . LEU A 1 192 ? -5.435 9.347 4.879 1.00 98.88 192 LEU A C 1
ATOM 1494 O O . LEU A 1 192 ? -4.869 9.061 3.825 1.00 98.88 192 LEU A O 1
ATOM 1498 N N . HIS A 1 193 ? -6.360 10.305 4.951 1.00 98.69 193 HIS A N 1
ATOM 1499 C CA . HIS A 1 193 ? -6.777 11.080 3.790 1.00 98.69 193 HIS A CA 1
ATOM 1500 C C . HIS A 1 193 ? -5.619 11.899 3.208 1.00 98.69 193 HIS A C 1
ATOM 1502 O O . HIS A 1 193 ? -5.343 11.780 2.017 1.00 98.69 193 HIS A O 1
ATOM 1508 N N . THR A 1 194 ? -4.892 12.660 4.031 1.00 98.69 194 THR A N 1
ATOM 1509 C CA . THR A 1 194 ? -3.759 13.476 3.561 1.00 98.69 194 THR A CA 1
ATOM 1510 C C . THR A 1 194 ? -2.613 12.617 3.038 1.00 98.69 194 THR A C 1
ATOM 1512 O O . THR A 1 194 ? -2.030 12.941 2.006 1.00 98.69 194 THR A O 1
ATOM 1515 N N . SER A 1 195 ? -2.341 11.478 3.684 1.00 98.81 195 SER A N 1
ATOM 1516 C CA . SER A 1 195 ? -1.331 10.519 3.219 1.00 98.81 195 SER A CA 1
ATOM 1517 C C . SER A 1 195 ? -1.680 9.942 1.848 1.00 98.81 195 SER A C 1
ATOM 1519 O O . SER A 1 195 ? -0.814 9.793 0.992 1.00 98.81 195 SER A O 1
ATOM 1521 N N . ARG A 1 196 ? -2.961 9.665 1.598 1.00 98.69 196 ARG A N 1
ATOM 1522 C CA . ARG A 1 196 ? -3.422 9.194 0.290 1.00 98.69 196 ARG A CA 1
ATOM 1523 C C . ARG A 1 196 ? -3.271 10.256 -0.796 1.00 98.69 196 ARG A C 1
ATOM 1525 O O . ARG A 1 196 ? -2.922 9.912 -1.921 1.00 98.69 196 ARG A O 1
ATOM 1532 N N . LEU A 1 197 ? -3.522 11.525 -0.471 1.00 98.50 197 LEU A N 1
ATOM 1533 C CA . LEU A 1 197 ? -3.356 12.625 -1.422 1.00 98.50 197 LEU A CA 1
ATOM 1534 C C . LEU A 1 197 ? -1.900 12.762 -1.869 1.00 98.50 197 LEU A C 1
ATOM 1536 O O . LEU A 1 197 ? -1.650 12.735 -3.068 1.00 98.50 197 LEU A O 1
ATOM 1540 N N . ILE A 1 198 ? -0.955 12.831 -0.926 1.00 98.44 198 ILE A N 1
ATOM 1541 C CA . ILE A 1 198 ? 0.465 13.016 -1.260 1.00 98.44 198 ILE A CA 1
ATOM 1542 C C . ILE A 1 198 ? 1.054 11.816 -2.017 1.00 98.44 198 ILE A C 1
ATOM 1544 O O . ILE A 1 198 ? 1.861 12.002 -2.920 1.00 98.44 198 ILE A O 1
ATOM 1548 N N . VAL A 1 199 ? 0.620 10.586 -1.711 1.00 98.75 199 VAL A N 1
ATOM 1549 C CA . VAL A 1 199 ? 1.057 9.393 -2.460 1.00 98.75 199 VAL A CA 1
ATOM 1550 C C . VAL A 1 199 ? 0.568 9.442 -3.903 1.00 98.75 199 VAL A C 1
ATOM 1552 O O . VAL A 1 199 ? 1.360 9.239 -4.817 1.00 98.75 199 VAL A O 1
ATOM 1555 N N . ARG A 1 200 ? -0.715 9.744 -4.126 1.00 98.19 200 ARG A N 1
ATOM 1556 C CA . ARG A 1 200 ? -1.281 9.803 -5.484 1.00 98.19 200 ARG A CA 1
ATOM 1557 C C . ARG A 1 200 ? -0.719 10.970 -6.291 1.00 98.19 200 ARG A C 1
ATOM 1559 O O . ARG A 1 200 ? -0.440 10.809 -7.474 1.00 98.19 200 ARG A O 1
ATOM 1566 N N . ASP A 1 201 ? -0.486 12.107 -5.649 1.00 97.44 201 ASP A N 1
ATOM 1567 C CA . ASP A 1 201 ? 0.198 13.241 -6.268 1.00 97.44 201 ASP A CA 1
ATOM 1568 C C . ASP A 1 201 ? 1.606 12.856 -6.758 1.00 97.44 201 ASP A C 1
ATOM 1570 O O . ASP A 1 201 ? 1.928 13.026 -7.935 1.00 97.44 201 ASP A O 1
ATOM 1574 N N . ALA A 1 202 ? 2.396 12.190 -5.908 1.00 98.00 202 ALA A N 1
ATOM 1575 C CA . ALA A 1 202 ? 3.710 11.684 -6.295 1.00 98.00 202 ALA A CA 1
ATOM 1576 C C . ALA A 1 202 ? 3.645 10.699 -7.478 1.00 98.00 202 ALA A C 1
ATOM 1578 O O . ALA A 1 202 ? 4.520 10.742 -8.344 1.00 98.00 202 ALA A O 1
ATOM 1579 N N . THR A 1 203 ? 2.607 9.852 -7.569 1.00 97.75 203 THR A N 1
ATOM 1580 C CA . THR A 1 203 ? 2.447 8.962 -8.734 1.00 97.75 203 THR A CA 1
ATOM 1581 C C . THR A 1 203 ? 2.219 9.718 -10.038 1.00 97.75 203 THR A C 1
ATOM 1583 O O . THR A 1 203 ? 2.821 9.348 -11.040 1.00 97.75 203 THR A O 1
ATOM 1586 N N . HIS A 1 204 ? 1.444 10.809 -10.028 1.00 96.25 204 HIS A N 1
ATOM 1587 C CA . HIS A 1 204 ? 1.246 11.625 -11.229 1.00 96.25 204 HIS A CA 1
ATOM 1588 C C . HIS A 1 204 ? 2.554 12.258 -11.701 1.00 96.25 204 HIS A C 1
ATOM 1590 O O . HIS A 1 204 ? 2.850 12.258 -12.892 1.00 96.25 204 HIS A O 1
ATOM 1596 N N . HIS A 1 205 ? 3.364 12.769 -10.771 1.00 96.19 205 HIS A N 1
ATOM 1597 C CA . HIS A 1 205 ? 4.673 13.323 -11.109 1.00 96.19 205 HIS A CA 1
ATOM 1598 C C . HIS A 1 205 ? 5.641 12.261 -11.634 1.00 96.19 205 HIS A C 1
ATOM 1600 O O . HIS A 1 205 ? 6.450 12.566 -12.510 1.00 96.19 205 HIS A O 1
ATOM 1606 N N . LEU A 1 206 ? 5.549 11.029 -11.126 1.00 95.12 206 LEU A N 1
ATOM 1607 C CA . LEU A 1 206 ? 6.357 9.911 -11.599 1.00 95.12 206 LEU A CA 1
ATOM 1608 C C . LEU A 1 206 ? 5.949 9.474 -13.014 1.00 95.12 206 LEU A C 1
ATOM 1610 O O . LEU A 1 206 ? 6.825 9.301 -13.856 1.00 95.12 206 LEU A O 1
ATOM 1614 N N . ASP A 1 207 ? 4.645 9.363 -13.286 1.00 94.75 207 ASP A N 1
ATOM 1615 C CA . ASP A 1 207 ? 4.104 9.070 -14.622 1.00 94.75 207 ASP A CA 1
ATOM 1616 C C . ASP A 1 207 ? 4.435 10.183 -15.634 1.00 94.75 207 ASP A C 1
ATOM 1618 O O . ASP A 1 207 ? 4.738 9.909 -16.792 1.00 94.75 207 ASP A O 1
ATOM 1622 N N . ALA A 1 208 ? 4.436 11.445 -15.195 1.00 95.50 208 ALA A N 1
ATOM 1623 C CA . ALA A 1 208 ? 4.777 12.598 -16.029 1.00 95.50 208 ALA A CA 1
ATOM 1624 C C . ALA A 1 208 ? 6.292 12.819 -16.212 1.00 95.50 208 ALA A C 1
ATOM 1626 O O . ALA A 1 208 ? 6.682 13.809 -16.831 1.00 95.50 208 ALA A O 1
ATOM 1627 N N . HIS A 1 209 ? 7.149 11.958 -15.647 1.00 93.38 209 HIS A N 1
ATOM 1628 C CA . HIS A 1 209 ? 8.609 12.130 -15.628 1.00 93.38 209 HIS A CA 1
ATOM 1629 C C . HIS A 1 209 ? 9.056 13.522 -15.143 1.00 93.38 209 HIS A C 1
ATOM 1631 O O . HIS A 1 209 ? 10.024 14.100 -15.640 1.00 93.38 209 HIS A O 1
ATOM 1637 N N . SER A 1 210 ? 8.341 14.075 -14.161 1.00 93.69 210 SER A N 1
ATOM 1638 C CA . SER A 1 210 ? 8.659 15.377 -13.577 1.00 93.69 210 SER A CA 1
ATOM 1639 C C . SER A 1 210 ? 10.046 15.362 -12.935 1.00 93.69 210 SER A C 1
ATOM 1641 O O . SER A 1 210 ? 10.383 14.438 -12.192 1.00 93.69 210 SER A O 1
ATOM 1643 N N . ILE A 1 211 ? 10.807 16.446 -13.106 1.00 90.44 211 ILE A N 1
ATOM 1644 C CA . ILE A 1 211 ? 12.083 16.648 -12.400 1.00 90.44 211 ILE A CA 1
ATOM 1645 C C . ILE A 1 211 ? 11.913 16.651 -10.871 1.00 90.44 211 ILE A C 1
ATOM 1647 O O . ILE A 1 211 ? 12.848 16.338 -10.141 1.00 90.44 211 ILE A O 1
ATOM 1651 N N . HIS A 1 212 ? 10.704 16.947 -10.383 1.00 91.12 212 HIS A N 1
ATOM 1652 C CA . HIS A 1 212 ? 10.371 16.965 -8.958 1.00 91.12 212 HIS A CA 1
ATOM 1653 C C . HIS A 1 212 ? 9.957 15.590 -8.412 1.00 91.12 212 HIS A C 1
ATOM 1655 O O . HIS A 1 212 ? 9.824 15.427 -7.196 1.00 91.12 212 HIS A O 1
ATOM 1661 N N . ALA A 1 213 ? 9.759 14.587 -9.277 1.00 94.06 213 ALA A N 1
ATOM 1662 C CA . ALA A 1 213 ? 9.268 13.271 -8.873 1.00 94.06 213 ALA A CA 1
ATOM 1663 C C . ALA A 1 213 ? 10.114 12.608 -7.768 1.00 94.06 213 ALA A C 1
ATOM 1665 O O . ALA A 1 213 ? 9.511 12.102 -6.821 1.00 94.06 213 ALA A O 1
ATOM 1666 N N . PRO A 1 214 ? 11.467 12.636 -7.787 1.00 93.88 214 PRO A N 1
ATOM 1667 C CA . PRO A 1 214 ? 12.259 12.015 -6.724 1.00 93.88 214 PRO A CA 1
ATOM 1668 C C . PRO A 1 214 ? 11.991 12.609 -5.334 1.00 93.88 214 PRO A C 1
ATOM 1670 O O . PRO A 1 214 ? 11.836 11.865 -4.361 1.00 93.88 214 PRO A O 1
ATOM 1673 N N . SER A 1 215 ? 11.893 13.940 -5.244 1.00 94.38 215 SER A N 1
ATOM 1674 C CA . SER A 1 215 ? 11.625 14.658 -3.992 1.00 94.38 215 SER A CA 1
ATOM 1675 C C . SER A 1 215 ? 10.201 14.391 -3.496 1.00 94.38 215 SER A C 1
ATOM 1677 O O . SER A 1 215 ? 10.003 14.018 -2.338 1.00 94.38 215 SER A O 1
ATOM 1679 N N . LEU A 1 216 ? 9.210 14.445 -4.393 1.00 96.69 216 LEU A N 1
ATOM 1680 C CA . LEU A 1 216 ? 7.808 14.171 -4.061 1.00 96.69 216 LEU A CA 1
ATOM 1681 C C . LEU A 1 216 ? 7.573 12.709 -3.656 1.00 96.69 216 LEU A C 1
ATOM 1683 O O . LEU A 1 216 ? 6.847 12.454 -2.697 1.00 96.69 216 LEU A O 1
ATOM 1687 N N . CYS A 1 217 ? 8.243 11.745 -4.297 1.00 98.06 217 CYS A N 1
ATOM 1688 C CA . CYS A 1 217 ? 8.204 10.339 -3.882 1.00 98.06 217 CYS A CA 1
ATOM 1689 C C . CYS A 1 217 ? 8.808 10.146 -2.481 1.00 98.06 217 CYS A C 1
ATOM 1691 O O . CYS A 1 217 ? 8.265 9.388 -1.674 1.00 98.06 217 CYS A O 1
ATOM 1693 N N . ALA A 1 218 ? 9.903 10.847 -2.162 1.00 97.81 218 ALA A N 1
ATOM 1694 C CA . ALA A 1 218 ? 10.498 10.819 -0.826 1.00 97.81 218 ALA A CA 1
ATOM 1695 C C . ALA A 1 218 ? 9.567 11.439 0.232 1.00 97.81 218 ALA A C 1
ATOM 1697 O O . ALA A 1 218 ? 9.385 10.852 1.303 1.00 97.81 218 ALA A O 1
ATOM 1698 N N . MET A 1 219 ? 8.931 12.577 -0.074 1.00 98.50 219 MET A N 1
ATOM 1699 C CA . MET A 1 219 ? 7.932 13.210 0.800 1.00 98.50 219 MET A CA 1
ATOM 1700 C C . MET A 1 219 ? 6.724 12.299 1.022 1.00 98.50 219 MET A C 1
ATOM 1702 O O . MET A 1 219 ? 6.304 12.115 2.165 1.00 98.50 219 MET A O 1
ATOM 1706 N N . ALA A 1 220 ? 6.200 11.691 -0.044 1.00 98.69 220 ALA A N 1
ATOM 1707 C CA . ALA A 1 220 ? 5.082 10.760 0.022 1.00 98.69 220 ALA A CA 1
ATOM 1708 C C . ALA A 1 220 ? 5.406 9.553 0.905 1.00 98.69 220 ALA A C 1
ATOM 1710 O O . ALA A 1 220 ? 4.623 9.230 1.799 1.00 98.69 220 ALA A O 1
ATOM 1711 N N . LYS A 1 221 ? 6.576 8.928 0.714 1.00 98.75 221 LYS A N 1
ATOM 1712 C CA . LYS A 1 221 ? 7.012 7.787 1.525 1.00 98.75 221 LYS A CA 1
ATOM 1713 C C . LYS A 1 221 ? 7.155 8.167 2.990 1.00 98.75 221 LYS A C 1
ATOM 1715 O O . LYS A 1 221 ? 6.526 7.532 3.831 1.00 98.75 221 LYS A O 1
ATOM 1720 N N . LEU A 1 222 ? 7.913 9.223 3.289 1.00 98.81 222 LEU A N 1
ATOM 1721 C CA . LEU A 1 222 ? 8.108 9.712 4.655 1.00 98.81 222 LEU A CA 1
ATOM 1722 C C . LEU A 1 222 ? 6.768 9.996 5.347 1.00 98.81 222 LEU A C 1
ATOM 1724 O O . LEU A 1 222 ? 6.496 9.476 6.427 1.00 98.81 222 LEU A O 1
ATOM 1728 N N . HIS A 1 223 ? 5.925 10.810 4.710 1.00 98.88 223 HIS A N 1
ATOM 1729 C CA . HIS A 1 223 ? 4.667 11.261 5.293 1.00 98.88 223 HIS A CA 1
ATOM 1730 C C . HIS A 1 223 ? 3.686 10.105 5.491 1.00 98.88 223 HIS A C 1
ATOM 1732 O O . HIS A 1 223 ? 3.094 9.970 6.564 1.00 98.88 223 HIS A O 1
ATOM 1738 N N . ALA A 1 224 ? 3.507 9.266 4.468 1.00 98.88 224 ALA A N 1
ATOM 1739 C CA . ALA A 1 224 ? 2.524 8.198 4.511 1.00 98.88 224 ALA A CA 1
ATOM 1740 C C . ALA A 1 224 ? 2.924 7.091 5.486 1.00 98.88 224 ALA A C 1
ATOM 1742 O O . ALA A 1 224 ? 2.071 6.660 6.261 1.00 98.88 224 ALA A O 1
ATOM 1743 N N . THR A 1 225 ? 4.185 6.637 5.504 1.00 98.88 225 THR A N 1
ATOM 1744 C CA . THR A 1 225 ? 4.564 5.522 6.389 1.00 98.88 225 THR A CA 1
ATOM 1745 C C . THR A 1 225 ? 4.445 5.909 7.864 1.00 98.88 225 THR A C 1
ATOM 1747 O O . THR A 1 225 ? 3.899 5.126 8.636 1.00 98.88 225 THR A O 1
ATOM 1750 N N . GLU A 1 226 ? 4.843 7.126 8.256 1.00 98.81 226 GLU A N 1
ATOM 1751 C CA . GLU A 1 226 ? 4.734 7.578 9.657 1.00 98.81 226 GLU A CA 1
ATOM 1752 C C . GLU A 1 226 ? 3.284 7.778 10.090 1.00 98.81 226 GLU A C 1
ATOM 1754 O O . GLU A 1 226 ? 2.870 7.324 11.161 1.00 98.81 226 GLU A O 1
ATOM 1759 N N . ASN A 1 227 ? 2.476 8.430 9.254 1.00 98.88 227 ASN A N 1
ATOM 1760 C CA . ASN A 1 227 ? 1.076 8.665 9.585 1.00 98.88 227 ASN A CA 1
ATOM 1761 C C . ASN A 1 227 ? 0.270 7.366 9.616 1.00 98.88 227 ASN A C 1
ATOM 1763 O O . ASN A 1 227 ? -0.536 7.175 10.527 1.00 98.88 227 ASN A O 1
ATOM 1767 N N . CYS A 1 228 ? 0.509 6.450 8.678 1.00 98.88 228 CYS A N 1
ATOM 1768 C CA . CYS A 1 228 ? -0.155 5.150 8.665 1.00 98.88 228 CYS A CA 1
ATOM 1769 C C . CYS A 1 228 ? 0.257 4.289 9.863 1.00 98.88 228 CYS A C 1
ATOM 1771 O O . CYS A 1 228 ? -0.608 3.674 10.482 1.00 98.88 228 CYS A O 1
ATOM 1773 N N . SER A 1 229 ? 1.535 4.311 10.253 1.00 98.81 229 SER A N 1
ATOM 1774 C CA . SER A 1 229 ? 2.040 3.666 11.475 1.00 98.81 229 SER A CA 1
ATOM 1775 C C . SER A 1 229 ? 1.300 4.160 12.722 1.00 98.81 229 SER A C 1
ATOM 1777 O O . SER A 1 229 ? 0.779 3.366 13.512 1.00 98.81 229 SER A O 1
ATOM 1779 N N . GLN A 1 230 ? 1.109 5.478 12.842 1.00 98.88 230 GLN A N 1
ATOM 1780 C CA . GLN A 1 230 ? 0.321 6.066 13.928 1.00 98.88 230 GLN A CA 1
ATOM 1781 C C . GLN A 1 230 ? -1.160 5.661 13.878 1.00 98.88 230 GLN A C 1
ATOM 1783 O O . GLN A 1 230 ? -1.745 5.386 14.927 1.00 98.88 230 GLN A O 1
ATOM 1788 N N . VAL A 1 231 ? -1.771 5.605 12.688 1.00 98.94 231 VAL A N 1
ATOM 1789 C CA . V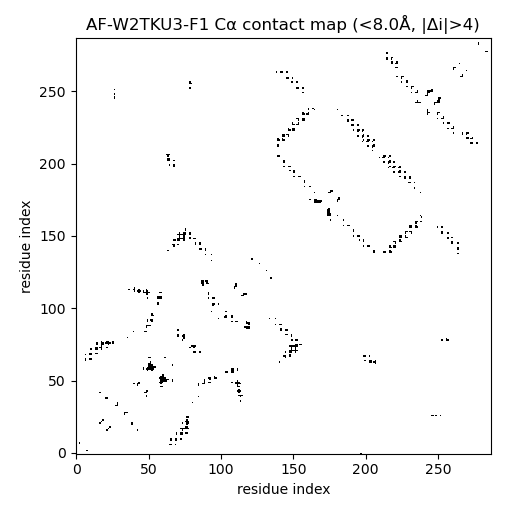AL A 1 231 ? -3.164 5.155 12.513 1.00 98.94 231 VAL A CA 1
ATOM 1790 C C . VAL A 1 231 ? -3.321 3.701 12.956 1.00 98.94 231 VAL A C 1
ATOM 1792 O O . VAL A 1 231 ? -4.192 3.403 13.770 1.00 98.94 231 VAL A O 1
ATOM 1795 N N . VAL A 1 232 ? -2.465 2.801 12.475 1.00 98.94 232 VAL A N 1
ATOM 1796 C CA . VAL A 1 232 ? -2.523 1.373 12.812 1.00 98.94 232 VAL A CA 1
ATOM 1797 C C . VAL A 1 232 ? -2.287 1.144 14.304 1.00 98.94 232 VAL A C 1
ATOM 1799 O O . VAL A 1 232 ? -3.051 0.415 14.940 1.00 98.94 232 VAL A O 1
ATOM 1802 N N . ASN A 1 233 ? -1.302 1.820 14.900 1.00 98.88 233 ASN A N 1
ATOM 1803 C CA . ASN A 1 233 ? -1.047 1.719 16.336 1.00 98.88 233 ASN A CA 1
ATOM 1804 C C . ASN A 1 233 ? -2.231 2.247 17.172 1.00 98.88 233 ASN A C 1
ATOM 1806 O O . ASN A 1 233 ? -2.642 1.626 18.153 1.00 98.88 233 ASN A O 1
ATOM 1810 N N . GLN A 1 234 ? -2.843 3.361 16.757 1.00 98.88 234 GLN A N 1
ATOM 1811 C CA . GLN A 1 234 ? -4.023 3.909 17.429 1.00 98.88 234 GLN A CA 1
ATOM 1812 C C . GLN A 1 234 ? -5.248 2.992 17.289 1.00 98.88 234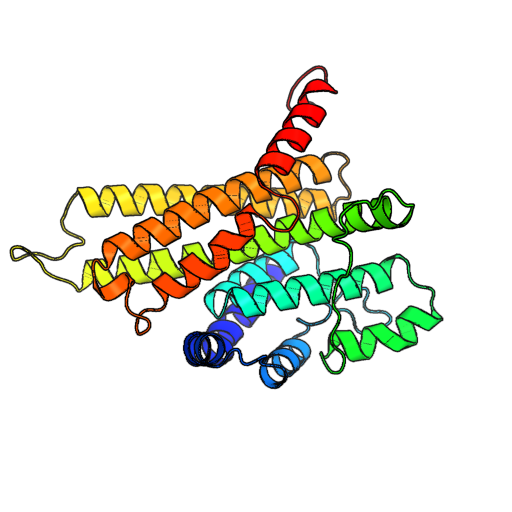 GLN A C 1
ATOM 1814 O O . GLN A 1 234 ? -6.018 2.859 18.245 1.00 98.88 234 GLN A O 1
ATOM 1819 N N . ALA A 1 235 ? -5.420 2.333 16.140 1.00 98.88 235 ALA A N 1
ATOM 1820 C CA . ALA A 1 235 ? -6.459 1.327 15.949 1.00 98.88 235 ALA A CA 1
ATOM 1821 C C . ALA A 1 235 ? -6.249 0.127 16.885 1.00 98.88 235 ALA A C 1
ATOM 1823 O O . ALA A 1 235 ? -7.202 -0.310 17.530 1.00 98.88 235 ALA A O 1
ATOM 1824 N N . LEU A 1 236 ? -5.008 -0.359 17.032 1.00 98.75 236 LEU A N 1
ATOM 1825 C CA . LEU A 1 236 ? -4.677 -1.422 17.988 1.00 98.75 236 LEU A CA 1
ATOM 1826 C C . LEU A 1 236 ? -5.070 -1.016 19.413 1.00 98.75 236 LEU A C 1
ATOM 1828 O O . LEU A 1 236 ? -5.764 -1.769 20.098 1.00 98.75 236 LEU A O 1
ATOM 1832 N N . GLN A 1 237 ? -4.725 0.207 19.828 1.00 98.75 237 GLN A N 1
ATOM 1833 C CA . GLN A 1 237 ? -5.100 0.746 21.138 1.00 98.75 237 GLN A CA 1
ATOM 1834 C C . GLN A 1 237 ? -6.626 0.772 21.357 1.00 98.75 237 GLN A C 1
ATOM 1836 O O . GLN A 1 237 ? -7.089 0.511 22.469 1.00 98.75 237 GLN A O 1
ATOM 1841 N N . MET A 1 238 ? -7.422 1.049 20.317 1.00 98.69 238 MET A N 1
ATOM 1842 C CA . MET A 1 238 ? -8.893 1.063 20.402 1.00 98.69 238 MET A CA 1
ATOM 1843 C C . MET A 1 238 ? -9.509 -0.324 20.633 1.00 98.69 238 MET A C 1
ATOM 1845 O O . MET A 1 238 ? -10.623 -0.408 21.152 1.00 98.69 238 MET A O 1
ATOM 1849 N N . PHE A 1 239 ? -8.795 -1.401 20.298 1.00 98.62 239 PHE A N 1
ATOM 1850 C CA . PHE A 1 239 ? -9.193 -2.775 20.625 1.00 98.62 239 PHE A CA 1
ATOM 1851 C C . PHE A 1 239 ? -8.771 -3.197 22.045 1.00 98.62 239 PHE A C 1
ATOM 1853 O O . PHE A 1 239 ? -9.171 -4.266 22.517 1.00 98.62 239 PHE A O 1
ATOM 1860 N N . GLY A 1 240 ? -7.972 -2.386 22.746 1.00 98.12 240 GLY A N 1
ATOM 1861 C CA . GLY A 1 240 ? -7.404 -2.739 24.046 1.00 98.12 240 GLY A CA 1
ATOM 1862 C C . GLY A 1 240 ? -6.604 -4.044 23.977 1.00 98.12 240 GLY A C 1
ATOM 1863 O O . GLY A 1 240 ? -5.896 -4.296 23.005 1.00 98.12 240 GLY A O 1
ATOM 1864 N N . GLY A 1 241 ? -6.755 -4.911 24.983 1.00 98.06 241 GLY A N 1
ATOM 1865 C CA . GLY A 1 241 ? -6.025 -6.185 25.042 1.00 98.06 241 GLY A CA 1
ATOM 1866 C C . GLY A 1 241 ? -6.262 -7.110 23.840 1.00 98.06 241 GLY A C 1
ATOM 1867 O O . GLY A 1 241 ? -5.357 -7.842 23.455 1.00 98.06 241 GLY A O 1
ATOM 1868 N N . TYR A 1 242 ? -7.436 -7.041 23.197 1.00 98.25 242 TYR A N 1
ATOM 1869 C CA . TYR A 1 242 ? -7.738 -7.855 22.013 1.00 98.25 242 TYR A CA 1
ATOM 1870 C C . TYR A 1 242 ? -6.850 -7.503 20.823 1.00 98.25 242 TYR A C 1
ATOM 1872 O O . TYR A 1 242 ? -6.473 -8.390 20.067 1.00 98.25 242 TYR A O 1
ATOM 1880 N N . GLY A 1 243 ? -6.479 -6.227 20.677 1.00 97.81 243 GLY A N 1
ATOM 1881 C CA . GLY A 1 243 ? -5.660 -5.759 19.558 1.00 97.81 243 GLY A CA 1
ATOM 1882 C C . GLY A 1 243 ? -4.266 -6.388 19.527 1.00 97.81 243 GLY A C 1
ATOM 1883 O O . GLY A 1 243 ? -3.638 -6.412 18.473 1.00 97.81 243 GLY A O 1
ATOM 1884 N N . PHE A 1 244 ? -3.805 -6.920 20.663 1.00 97.75 244 PHE A N 1
ATOM 1885 C CA . PHE A 1 244 ? -2.514 -7.590 20.801 1.00 97.75 244 PHE A CA 1
ATOM 1886 C C . PHE A 1 244 ? -2.569 -9.097 20.495 1.00 97.75 244 PHE A C 1
ATOM 1888 O O . PHE A 1 244 ? -1.534 -9.722 20.267 1.00 97.75 244 PHE A O 1
ATOM 1895 N N . LEU A 1 245 ? -3.762 -9.699 20.488 1.00 98.12 245 LEU A N 1
ATOM 1896 C CA . LEU A 1 245 ? -3.927 -11.126 20.221 1.00 98.12 245 LEU A CA 1
ATOM 1897 C C . LEU A 1 245 ? -3.789 -11.404 18.724 1.00 98.12 245 LEU A C 1
ATOM 1899 O O . LEU A 1 245 ? -4.318 -10.665 17.896 1.00 98.12 245 LEU A O 1
ATOM 1903 N N . LYS A 1 246 ? -3.132 -12.516 18.373 1.00 96.88 246 LYS A N 1
ATOM 1904 C CA . LYS A 1 246 ? -2.962 -12.942 16.973 1.00 96.88 246 LYS A CA 1
ATOM 1905 C C . LYS A 1 246 ? -4.293 -13.231 16.259 1.00 96.88 246 LYS A C 1
ATOM 1907 O O . LYS A 1 246 ? -4.337 -13.137 15.038 1.00 96.88 246 LYS A O 1
ATOM 1912 N N . ASP A 1 247 ? -5.365 -13.495 17.009 1.00 95.38 247 ASP A N 1
ATOM 1913 C CA . ASP A 1 247 ? -6.726 -13.678 16.482 1.00 95.38 247 ASP A CA 1
ATOM 1914 C C . ASP A 1 247 ? -7.327 -12.389 15.894 1.00 95.38 247 ASP A C 1
ATOM 1916 O O . ASP A 1 247 ? -8.299 -12.439 15.139 1.00 95.38 247 ASP A O 1
ATOM 1920 N N . TYR A 1 248 ? -6.756 -11.226 16.226 1.00 97.69 248 TYR A N 1
ATOM 1921 C CA . TYR A 1 248 ? -7.111 -9.947 15.628 1.00 97.69 248 TYR A CA 1
ATOM 1922 C C . TYR A 1 248 ? -6.001 -9.503 14.666 1.00 97.69 248 TYR A C 1
ATOM 1924 O O . TYR A 1 248 ? -4.815 -9.537 15.006 1.00 97.69 248 TYR A O 1
ATOM 1932 N N . PRO A 1 249 ? -6.352 -9.019 13.466 1.00 97.88 249 PRO A N 1
ATOM 1933 C CA . PRO A 1 249 ? -5.362 -8.730 12.430 1.00 97.88 249 PRO A CA 1
ATOM 1934 C C . PRO A 1 249 ? -4.544 -7.455 12.707 1.00 97.88 249 PRO A C 1
ATOM 1936 O O . PRO A 1 249 ? -3.502 -7.253 12.093 1.00 97.88 249 PRO A O 1
ATOM 1939 N N . LEU A 1 250 ? -4.976 -6.594 13.643 1.00 98.44 250 LEU A N 1
ATOM 1940 C CA . LEU A 1 250 ? -4.363 -5.283 13.904 1.00 98.44 250 LEU A CA 1
ATOM 1941 C C . LEU A 1 250 ? -2.876 -5.377 14.262 1.00 98.44 250 LEU A C 1
ATOM 1943 O O . LEU A 1 250 ? -2.078 -4.593 13.754 1.00 98.44 250 LEU A O 1
ATOM 1947 N N . GLN A 1 251 ? -2.493 -6.350 15.093 1.00 98.50 251 GLN A N 1
ATOM 1948 C CA . GLN A 1 251 ? -1.084 -6.559 15.438 1.00 98.50 251 GLN A CA 1
ATOM 1949 C C . GLN A 1 251 ? -0.227 -6.932 14.226 1.00 98.50 251 GLN A C 1
ATOM 1951 O O . GLN A 1 251 ? 0.962 -6.625 14.216 1.00 98.50 251 GLN A O 1
ATOM 1956 N N . GLN A 1 252 ? -0.802 -7.586 13.212 1.00 98.81 252 GLN A N 1
ATOM 1957 C CA . GLN A 1 252 ? -0.047 -7.977 12.030 1.00 98.81 252 GLN A CA 1
ATOM 1958 C C . GLN A 1 252 ? 0.183 -6.768 11.144 1.00 98.81 252 GLN A C 1
ATOM 1960 O O . GLN A 1 252 ? 1.331 -6.497 10.817 1.00 98.81 252 GLN A O 1
ATOM 1965 N N . TYR A 1 253 ? -0.858 -5.970 10.886 1.00 98.88 253 TYR A N 1
ATOM 1966 C CA . TYR A 1 253 ? -0.687 -4.686 10.206 1.00 98.88 253 TYR A CA 1
ATOM 1967 C C . TYR A 1 253 ? 0.374 -3.823 10.891 1.00 98.88 253 TYR A C 1
ATOM 1969 O O . TYR A 1 253 ? 1.217 -3.263 10.200 1.00 98.88 253 TYR A O 1
ATOM 1977 N N . LEU A 1 254 ? 0.377 -3.754 12.231 1.00 98.69 254 LEU A N 1
ATOM 1978 C CA . LEU A 1 254 ? 1.371 -2.982 12.983 1.00 98.69 254 LEU A CA 1
ATOM 1979 C C . LEU A 1 254 ? 2.798 -3.496 12.758 1.00 98.69 254 LEU A C 1
ATOM 1981 O O . LEU A 1 254 ? 3.700 -2.696 12.516 1.00 98.69 254 LEU A O 1
ATOM 1985 N N . ARG A 1 255 ? 3.010 -4.813 12.853 1.00 98.81 255 ARG A N 1
ATOM 1986 C CA . ARG A 1 255 ? 4.331 -5.423 12.638 1.00 98.81 255 ARG A CA 1
ATOM 1987 C C . ARG A 1 255 ? 4.809 -5.235 11.205 1.00 98.81 255 ARG A C 1
ATOM 1989 O O . ARG A 1 255 ? 5.962 -4.864 11.012 1.00 98.81 255 ARG A O 1
ATOM 1996 N N . ASP A 1 256 ? 3.923 -5.445 10.238 1.00 98.81 256 ASP A N 1
ATOM 1997 C CA . ASP A 1 256 ? 4.266 -5.411 8.821 1.00 98.81 256 ASP A CA 1
ATOM 1998 C C . ASP A 1 256 ? 4.644 -3.987 8.392 1.00 98.81 256 ASP A C 1
ATOM 2000 O O . ASP A 1 256 ? 5.734 -3.776 7.866 1.00 98.81 256 ASP A O 1
ATOM 2004 N N . ILE A 1 257 ? 3.823 -2.970 8.690 1.00 98.50 257 ILE A N 1
ATOM 2005 C CA . ILE A 1 257 ? 4.131 -1.604 8.226 1.00 98.50 257 ILE A CA 1
ATOM 2006 C C . ILE A 1 257 ? 5.252 -0.928 9.010 1.00 98.50 257 ILE A C 1
ATOM 2008 O O . ILE A 1 257 ? 5.803 0.069 8.543 1.00 98.50 257 ILE A O 1
ATOM 2012 N N . ARG A 1 258 ? 5.637 -1.452 10.181 1.00 98.62 258 ARG A N 1
ATOM 2013 C CA . ARG A 1 258 ? 6.755 -0.891 10.951 1.00 98.62 258 ARG A CA 1
ATOM 2014 C C . ARG A 1 258 ? 8.045 -0.887 10.135 1.00 98.62 258 ARG A C 1
ATOM 2016 O O . ARG A 1 258 ? 8.838 0.049 10.264 1.00 98.62 258 ARG A O 1
ATOM 2023 N N . VAL A 1 259 ? 8.251 -1.904 9.298 1.00 98.25 259 VAL A N 1
ATOM 2024 C CA . VAL A 1 259 ? 9.443 -2.007 8.447 1.00 98.25 259 VAL A CA 1
ATOM 2025 C C . VAL A 1 259 ? 9.404 -1.022 7.272 1.00 98.25 259 VAL A C 1
ATOM 2027 O O . VAL A 1 259 ? 10.452 -0.672 6.733 1.00 98.25 259 VAL A O 1
ATOM 2030 N N . HIS A 1 260 ? 8.232 -0.490 6.911 1.00 98.69 260 HIS A N 1
ATOM 2031 C CA . HIS A 1 260 ? 8.105 0.472 5.812 1.00 98.69 260 HIS A CA 1
ATOM 2032 C C . HIS A 1 260 ? 8.786 1.810 6.121 1.00 98.69 260 HIS A C 1
ATOM 2034 O O . HIS A 1 260 ? 9.241 2.492 5.211 1.00 98.69 260 HIS A O 1
ATOM 2040 N N . GLU A 1 261 ? 8.939 2.177 7.394 1.00 98.56 261 GLU A N 1
ATOM 2041 C CA . GLU A 1 261 ? 9.728 3.351 7.803 1.00 98.56 261 GLU A CA 1
ATOM 2042 C C . GLU A 1 261 ? 11.246 3.150 7.587 1.00 98.56 261 GLU A C 1
ATOM 2044 O O . GLU A 1 261 ? 12.011 4.114 7.611 1.00 98.56 261 GLU A O 1
ATOM 2049 N N . ILE A 1 262 ? 11.685 1.909 7.342 1.00 97.88 262 ILE A N 1
ATOM 2050 C CA . ILE A 1 262 ? 13.094 1.504 7.225 1.00 97.88 262 ILE A CA 1
ATOM 2051 C C . ILE A 1 262 ? 13.467 1.177 5.768 1.00 97.88 262 ILE A C 1
ATOM 2053 O O . ILE A 1 262 ? 14.517 1.610 5.297 1.00 97.88 262 ILE A O 1
ATOM 2057 N N . LEU A 1 263 ? 12.624 0.426 5.052 1.00 94.06 263 LEU A N 1
ATOM 2058 C CA . LEU A 1 263 ? 12.875 0.001 3.666 1.00 94.06 263 LEU A CA 1
ATOM 2059 C C . LEU A 1 263 ? 12.637 1.124 2.646 1.00 94.06 263 LEU A C 1
ATOM 2061 O O . LEU A 1 263 ? 12.074 2.168 2.978 1.00 94.06 263 LEU A O 1
ATOM 2065 N N . GLU A 1 264 ? 13.081 0.896 1.402 1.00 92.81 264 GLU A N 1
ATOM 2066 C CA . GLU A 1 264 ? 13.034 1.871 0.291 1.00 92.81 264 GLU A CA 1
ATOM 2067 C C . GLU A 1 264 ? 13.760 3.197 0.623 1.00 92.81 264 GLU A C 1
ATOM 2069 O O . GLU A 1 264 ? 13.438 4.283 0.130 1.00 92.81 264 GLU A O 1
ATOM 2074 N N . GLY A 1 265 ? 14.773 3.077 1.490 1.00 92.19 265 GLY A N 1
ATOM 2075 C CA . GLY A 1 265 ? 15.464 4.164 2.174 1.00 92.19 265 GLY A CA 1
ATOM 2076 C C . GLY A 1 265 ? 14.748 4.556 3.468 1.00 92.19 265 GLY A C 1
ATOM 2077 O O . GLY A 1 265 ? 13.547 4.831 3.475 1.00 92.19 265 GLY A O 1
ATOM 2078 N N . THR A 1 266 ? 15.492 4.609 4.577 1.00 96.88 266 THR A N 1
ATOM 2079 C CA . THR A 1 266 ? 14.914 4.962 5.881 1.00 96.88 266 THR A CA 1
ATOM 2080 C C . THR A 1 266 ? 14.281 6.350 5.848 1.00 96.88 266 THR A C 1
ATOM 2082 O O . THR A 1 266 ? 14.632 7.202 5.025 1.00 96.88 266 THR A O 1
ATOM 2085 N N . ASN A 1 267 ? 13.361 6.616 6.767 1.00 98.31 267 ASN A N 1
ATOM 2086 C CA . ASN A 1 267 ? 12.751 7.939 6.877 1.00 98.31 267 ASN A CA 1
ATOM 2087 C C . ASN A 1 267 ? 13.775 9.046 7.170 1.00 98.31 267 ASN A C 1
ATOM 2089 O O . ASN A 1 267 ? 13.600 10.179 6.727 1.00 98.31 267 ASN A O 1
ATOM 2093 N N . GLU A 1 268 ? 14.885 8.736 7.836 1.00 98.12 268 GLU A N 1
ATOM 2094 C CA . GLU A 1 268 ? 16.007 9.664 8.019 1.00 98.12 268 GLU A CA 1
ATOM 2095 C C . GLU A 1 268 ? 16.687 9.987 6.684 1.00 98.12 268 GLU A C 1
ATOM 2097 O O . GLU A 1 268 ? 16.972 11.154 6.411 1.00 98.12 268 GLU A O 1
ATOM 2102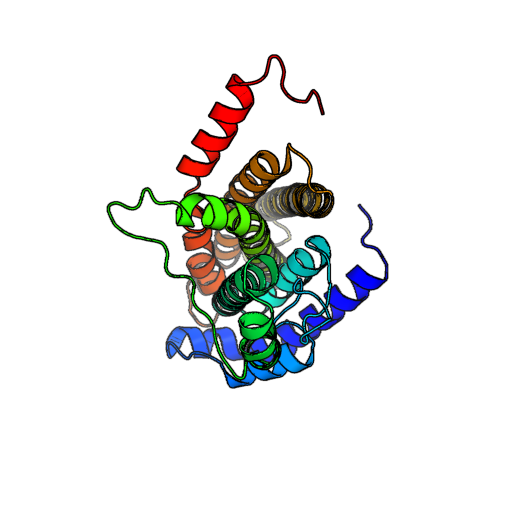 N N . ILE A 1 269 ? 16.879 8.988 5.817 1.00 95.38 269 ILE A N 1
ATOM 2103 C CA . ILE A 1 269 ? 17.384 9.209 4.457 1.00 95.38 269 ILE A CA 1
ATOM 2104 C C . ILE A 1 269 ? 16.382 10.023 3.633 1.00 95.38 269 ILE A C 1
ATOM 2106 O O . ILE A 1 269 ? 16.802 10.935 2.925 1.00 95.38 269 ILE A O 1
ATOM 2110 N N . MET A 1 270 ? 15.073 9.785 3.771 1.00 97.31 270 MET A N 1
ATOM 2111 C CA . MET A 1 270 ? 14.060 10.605 3.091 1.00 97.31 270 MET A CA 1
ATOM 2112 C C . MET A 1 270 ? 14.156 12.071 3.521 1.00 97.31 270 MET A C 1
ATOM 2114 O O . MET A 1 270 ? 14.188 12.957 2.670 1.00 97.31 270 MET A O 1
ATOM 2118 N N . ARG A 1 271 ? 14.284 12.341 4.828 1.00 97.81 271 ARG A N 1
ATOM 2119 C CA . ARG A 1 271 ? 14.492 13.705 5.349 1.00 97.81 271 ARG A CA 1
ATOM 2120 C C . ARG A 1 271 ? 15.757 14.346 4.787 1.00 97.81 271 ARG A C 1
ATOM 2122 O O . ARG A 1 271 ? 15.717 15.512 4.405 1.00 97.81 271 ARG A O 1
ATOM 2129 N N . LEU A 1 272 ? 16.859 13.598 4.715 1.00 94.94 272 LEU A N 1
ATOM 2130 C CA . LEU A 1 272 ? 18.113 14.084 4.138 1.00 94.94 272 LEU A CA 1
ATOM 2131 C C . LEU A 1 272 ? 17.952 14.435 2.654 1.00 94.94 272 LEU A C 1
ATOM 2133 O O . LEU A 1 272 ? 18.422 15.487 2.228 1.00 94.94 272 LEU A O 1
ATOM 2137 N N . MET A 1 273 ? 17.289 13.573 1.879 1.00 92.62 273 MET A N 1
ATOM 2138 C CA . MET A 1 273 ? 17.026 13.802 0.457 1.00 92.62 273 MET A CA 1
ATOM 2139 C C . MET A 1 273 ? 16.166 15.045 0.238 1.00 92.62 273 MET A C 1
ATOM 2141 O O . MET A 1 273 ? 16.564 15.925 -0.518 1.00 92.62 273 MET A O 1
ATOM 2145 N N . ILE A 1 274 ? 15.044 15.148 0.955 1.00 94.81 274 ILE A N 1
ATOM 2146 C CA . ILE A 1 274 ? 14.138 16.300 0.885 1.00 94.81 274 ILE A CA 1
ATOM 2147 C C . ILE A 1 274 ? 14.875 17.581 1.288 1.00 94.81 274 ILE A C 1
ATOM 2149 O O . ILE A 1 274 ? 14.817 18.578 0.580 1.00 94.81 274 ILE A O 1
ATOM 2153 N N . GLY A 1 275 ? 15.616 17.563 2.399 1.00 95.06 275 GLY A N 1
ATOM 2154 C CA . GLY A 1 275 ? 16.363 18.733 2.863 1.00 95.06 275 GLY A CA 1
ATOM 2155 C C . GLY A 1 275 ? 17.432 19.195 1.869 1.00 95.06 275 GLY A C 1
ATOM 2156 O O . GLY A 1 275 ? 17.574 20.394 1.644 1.00 95.06 275 GLY A O 1
ATOM 2157 N N . ARG A 1 276 ? 18.162 18.260 1.245 1.00 93.12 276 ARG A N 1
ATOM 2158 C CA . ARG A 1 276 ? 19.159 18.577 0.207 1.00 93.12 276 ARG A CA 1
ATOM 2159 C C . ARG A 1 276 ? 18.517 19.168 -1.043 1.00 93.12 276 ARG A C 1
ATOM 2161 O O . ARG A 1 276 ? 19.034 20.152 -1.558 1.00 93.12 276 ARG A O 1
ATOM 2168 N N . ASP A 1 277 ? 17.407 18.590 -1.492 1.00 91.31 277 ASP A N 1
ATOM 2169 C CA . ASP A 1 277 ? 16.637 19.098 -2.628 1.00 91.31 277 ASP A CA 1
ATOM 2170 C C . ASP A 1 277 ? 16.172 20.539 -2.369 1.00 91.31 277 ASP A C 1
ATOM 2172 O O . ASP A 1 277 ? 16.493 21.441 -3.140 1.00 91.31 277 ASP A O 1
ATOM 2176 N N . LEU A 1 278 ? 15.551 20.801 -1.215 1.00 91.19 278 LEU A N 1
ATOM 2177 C CA . LEU A 1 278 ? 15.106 22.146 -0.833 1.00 91.19 278 LEU A CA 1
ATOM 2178 C C . LEU A 1 278 ? 16.246 23.173 -0.813 1.00 91.19 278 LEU A C 1
ATOM 2180 O O . LEU A 1 278 ? 16.069 24.284 -1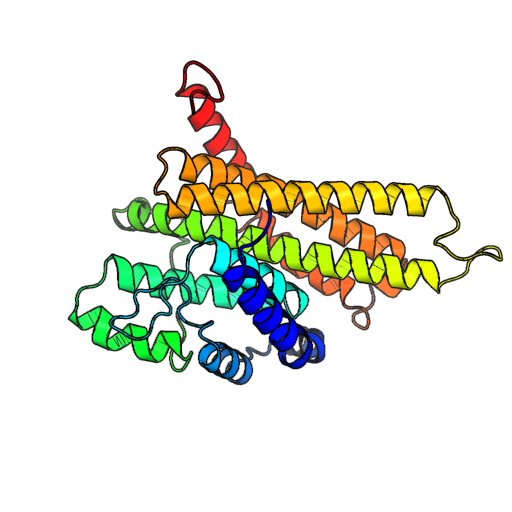.298 1.00 91.19 278 LEU A O 1
ATOM 2184 N N . LEU A 1 279 ? 17.415 22.805 -0.281 1.00 92.44 279 LEU A N 1
ATOM 2185 C CA . LEU A 1 279 ? 18.575 23.701 -0.180 1.00 92.44 279 LEU A CA 1
ATOM 2186 C C . LEU A 1 279 ? 19.318 23.912 -1.507 1.00 92.44 279 LEU A C 1
ATOM 2188 O O . LEU A 1 279 ? 20.172 24.794 -1.583 1.00 92.44 279 LEU A O 1
ATOM 2192 N N . SER A 1 280 ? 19.022 23.115 -2.535 1.00 89.38 280 SER A N 1
ATOM 2193 C CA . SER A 1 280 ? 19.552 23.317 -3.889 1.00 89.38 280 SER A CA 1
ATOM 2194 C C . SER A 1 280 ? 18.727 24.301 -4.727 1.00 89.38 280 SER A C 1
ATOM 2196 O O . SER A 1 280 ? 19.159 24.686 -5.811 1.00 89.38 280 SER A O 1
ATOM 2198 N N . ASN A 1 281 ? 17.568 24.731 -4.216 1.00 83.31 281 ASN A N 1
ATOM 2199 C CA . ASN A 1 281 ? 16.639 25.644 -4.873 1.00 83.31 281 ASN A CA 1
ATOM 2200 C C . ASN A 1 281 ? 16.586 27.001 -4.147 1.00 83.31 281 ASN A C 1
ATOM 2202 O O . ASN A 1 281 ? 16.831 27.086 -2.944 1.00 83.31 281 ASN A O 1
ATOM 2206 N N . GLU A 1 282 ? 16.225 28.074 -4.860 1.00 82.62 282 GLU A N 1
ATOM 2207 C CA . GLU A 1 282 ? 16.065 29.408 -4.251 1.00 82.62 282 GLU A CA 1
ATOM 2208 C C . GLU A 1 282 ? 14.791 29.521 -3.397 1.00 82.62 282 GLU A C 1
ATOM 2210 O O . GLU A 1 282 ? 14.771 30.228 -2.388 1.00 82.62 282 GLU A O 1
ATOM 2215 N N . THR A 1 283 ? 13.718 28.827 -3.789 1.00 81.56 283 THR A N 1
ATOM 2216 C CA . THR A 1 283 ? 12.434 28.796 -3.073 1.00 81.56 283 THR A CA 1
ATOM 2217 C C . THR A 1 283 ? 11.811 27.402 -3.131 1.00 81.56 283 THR A C 1
ATOM 2219 O O . THR A 1 283 ? 12.087 26.622 -4.041 1.00 81.56 283 THR A O 1
ATOM 2222 N N . TYR A 1 284 ? 10.954 27.076 -2.158 1.00 79.44 284 TYR A N 1
ATOM 2223 C CA . TYR A 1 284 ? 10.115 25.882 -2.239 1.00 79.44 284 TYR A CA 1
ATOM 2224 C C . TYR A 1 284 ? 8.915 26.155 -3.148 1.00 79.44 284 TYR A C 1
ATOM 2226 O O . TYR A 1 284 ? 8.178 27.112 -2.914 1.00 79.44 284 TYR A O 1
ATOM 2234 N N . GLY A 1 285 ? 8.685 25.290 -4.135 1.00 63.41 285 GLY A N 1
ATOM 2235 C CA . GLY A 1 285 ? 7.479 25.354 -4.958 1.00 63.41 285 GLY A CA 1
ATOM 2236 C C . GLY A 1 285 ? 7.570 26.268 -6.178 1.00 63.41 285 GLY A C 1
ATOM 2237 O O . GLY A 1 285 ? 6.527 26.643 -6.706 1.00 63.41 285 GLY A O 1
ATOM 2238 N N . SER A 1 286 ? 8.773 26.572 -6.681 1.00 56.91 286 SER A N 1
ATOM 2239 C CA . SER A 1 286 ? 8.951 26.883 -8.108 1.00 56.91 286 SER A CA 1
ATOM 2240 C C . SER A 1 286 ? 8.730 25.603 -8.932 1.00 56.91 286 SER A C 1
ATOM 2242 O O . SER A 1 286 ? 9.673 25.040 -9.486 1.00 56.91 286 SER A O 1
ATOM 2244 N N . MET A 1 287 ? 7.499 25.092 -8.861 1.00 49.72 287 MET A N 1
ATOM 2245 C CA . MET A 1 287 ? 6.941 24.029 -9.695 1.00 49.72 287 MET A CA 1
ATOM 2246 C C . MET A 1 287 ? 6.458 24.628 -11.012 1.00 49.72 287 MET A C 1
ATOM 2248 O O . MET A 1 287 ? 5.908 25.754 -10.969 1.00 49.72 287 MET A O 1
#

Sequence (287 aa):
MGLDADVVEVQKMANDFARKEMYPNMAKWDKEEHFPVDVMRRAGELGFGAIYCKEDYGGCGLSRLHAAVIYEQLAIGCVSTAAYMSIHNMAAWMLDTWGSEALREKHIPPLATFEHLASYCLTEPNSDNYGFNMAMEGLNGGRVNIASCSLGAAQQCLDLAIAHLKVRKQFGKRLADFQWNQFKLAEMATKLHTSRLIVRDATHHLDAHSIHAPSLCAMAKLHATENCSQVVNQALQMFGGYGFLKDYPLQQYLRDIRVHEILEGTNEIMRLMIGRDLLSNETYGSM

pLDDT: mean 95.09, std 8.8, range [49.72, 98.94]

Foldseek 3Di:
DDDPPVLVVLLVVLLVLLVPPFQVCQLVCVVVVDDCLVSVLVVLVVQLQQACADPPQPHNVHALLSLLSSLLNNLLRHLQNSLQSLQSNLVLRLCRPPNDPVSSNPPNNCRSSSVDGDHDDDDDPDDDDPVVVSVLLSLLSSLLSLLSSLLSLLVNLLVLLVVQQCPDDDPHGGNVPDPVSVVLSVLSVVLSVVLVVLSSVLRVCSRVVHPCNSLSSLVSLLSSLVSSLVSLVVSLVSVPPVSCDSVHCSVSSNVSSVCSCPPSHHSVRSVVVNVVVCVVDPHPPPD